Protein AF-0000000087644053 (afdb_homodimer)

Nearest PDB structures (foldseek):
  3w57-assembly2_B  TM=7.753E-01  e=2.932E-03  Scophthalmus maximus
  2ep6-assembly1_A  TM=7.795E-01  e=2.932E-03  Homo sapiens
  3w56-assembly1_A  TM=8.078E-01  e=4.059E-03  Scophthalmus maximus
  7t7c-assembly1_A  TM=7.350E-01  e=8.213E-03  Rattus norvegicus
  8faf-assembly1_A  TM=6.896E-01  e=7.369E-03  Octopus bimaculoides

Solvent-accessible surface area (backbone atoms only — not comparable to full-atom values): 13096 Å² total; per-residue (Å²): 130,72,77,71,70,75,61,65,74,74,72,51,32,25,40,40,39,32,48,35,37,38,33,47,62,76,70,87,32,34,33,32,36,41,34,20,53,72,86,35,84,71,50,64,56,72,74,38,58,39,78,82,46,30,72,67,70,41,72,50,81,44,69,74,38,44,79,73,39,34,39,36,44,34,36,32,36,46,36,55,81,89,40,84,82,48,60,65,40,74,29,31,37,39,37,39,33,49,45,78,45,97,41,99,69,33,57,35,35,36,35,39,37,36,36,39,29,27,73,57,80,122,130,72,76,72,70,74,60,64,75,74,70,52,30,26,39,39,40,32,47,35,37,38,33,46,61,76,69,87,32,34,32,33,35,40,34,21,51,70,87,35,84,70,50,65,55,72,74,39,57,40,79,85,46,30,73,66,70,42,72,47,78,44,69,73,37,45,77,72,39,34,41,34,44,35,37,32,36,47,36,52,80,89,42,85,82,47,61,65,40,74,28,30,36,39,38,38,32,48,46,75,46,98,39,99,69,33,55,35,34,36,35,41,39,37,35,40,29,28,73,52,80,123

pLDDT: mean 85.27, std 16.78, range [29.73, 98.62]

Radius of gyration: 20.26 Å; Cα contacts (8 Å, |Δi|>4): 613; chains: 2; bounding box: 47×64×57 Å

Structure (mmCIF, N/CA/C/O backbone):
data_AF-0000000087644053-model_v1
#
loop_
_entity.id
_entity.type
_entity.pdbx_description
1 polymer 'C2 domain protein'
#
loop_
_atom_site.group_PDB
_atom_site.id
_atom_site.type_symbol
_atom_site.label_atom_id
_atom_site.label_alt_id
_atom_site.label_comp_id
_atom_site.label_asym_id
_atom_site.label_entity_id
_atom_site.label_seq_id
_atom_site.pdbx_PDB_ins_code
_atom_site.Cartn_x
_atom_site.Cartn_y
_atom_site.Cartn_z
_atom_site.occupancy
_atom_site.B_iso_or_equiv
_atom_site.auth_seq_id
_atom_site.auth_comp_id
_atom_site.auth_asym_id
_atom_site.auth_atom_id
_atom_site.pdbx_PDB_model_num
ATOM 1 N N . MET A 1 1 ? 27.594 -32.594 7.449 1 30.03 1 MET A N 1
ATOM 2 C CA . MET A 1 1 ? 26.484 -31.656 7.516 1 30.03 1 MET A CA 1
ATOM 3 C C . MET A 1 1 ? 26.641 -30.562 6.453 1 30.03 1 MET A C 1
ATOM 5 O O . MET A 1 1 ? 27.625 -29.828 6.453 1 30.03 1 MET A O 1
ATOM 9 N N . ASN A 1 2 ? 26.375 -30.828 5.168 1 32.31 2 ASN A N 1
ATOM 10 C CA . ASN A 1 2 ? 26.625 -29.922 4.047 1 32.31 2 ASN A CA 1
ATOM 11 C C . ASN A 1 2 ? 25.938 -28.578 4.238 1 32.31 2 ASN A C 1
ATOM 13 O O . ASN A 1 2 ? 24.703 -28.531 4.355 1 32.31 2 ASN A O 1
ATOM 17 N N . PRO A 1 3 ? 26.562 -27.609 4.855 1 42.75 3 PRO A N 1
ATOM 18 C CA . PRO A 1 3 ? 26 -26.297 5.109 1 42.75 3 PRO A CA 1
ATOM 19 C C . PRO A 1 3 ? 25.188 -25.766 3.93 1 42.75 3 PRO A C 1
ATOM 21 O O . PRO A 1 3 ? 24.609 -24.672 4.016 1 42.75 3 PRO A O 1
ATOM 24 N N . ARG A 1 4 ? 25.5 -26.125 2.799 1 43.81 4 ARG A N 1
ATOM 25 C CA . ARG A 1 4 ? 24.859 -25.625 1.594 1 43.81 4 ARG A CA 1
ATOM 26 C C . ARG A 1 4 ? 23.359 -25.922 1.611 1 43.81 4 ARG A C 1
ATOM 28 O O . ARG A 1 4 ? 22.609 -25.406 0.786 1 43.81 4 ARG A O 1
ATOM 35 N N . ARG A 1 5 ? 22.922 -27.094 2.023 1 41.41 5 ARG A N 1
ATOM 36 C CA . ARG A 1 5 ? 21.562 -27.578 1.838 1 41.41 5 ARG A CA 1
ATOM 37 C C . ARG A 1 5 ? 20.547 -26.562 2.371 1 41.41 5 ARG A C 1
ATOM 39 O O . ARG A 1 5 ? 19.484 -26.375 1.785 1 41.41 5 ARG A O 1
ATOM 46 N N . ASP A 1 6 ? 20.641 -26.25 3.727 1 40.09 6 ASP A N 1
ATOM 47 C CA . ASP A 1 6 ? 19.516 -25.5 4.277 1 40.09 6 ASP A CA 1
ATOM 48 C C . ASP A 1 6 ? 19.5 -24.062 3.77 1 40.09 6 ASP A C 1
ATOM 50 O O . ASP A 1 6 ? 19.094 -23.156 4.48 1 40.09 6 ASP A O 1
ATOM 54 N N . ALA A 1 7 ? 20.406 -23.609 3.002 1 40.97 7 ALA A N 1
ATOM 55 C CA . ALA A 1 7 ? 20.25 -22.266 2.471 1 40.97 7 ALA A CA 1
ATOM 56 C C . ALA A 1 7 ? 18.828 -22.031 1.971 1 40.97 7 ALA A C 1
ATOM 58 O O . ALA A 1 7 ? 18.438 -22.531 0.906 1 40.97 7 ALA A O 1
ATOM 59 N N . GLN A 1 8 ? 17.812 -22.172 2.754 1 46.84 8 GLN A N 1
ATOM 60 C CA . GLN A 1 8 ? 16.438 -21.812 2.402 1 46.84 8 GLN A CA 1
ATOM 61 C C . GLN A 1 8 ? 16.406 -20.578 1.494 1 46.84 8 GLN A C 1
ATOM 63 O O . GLN A 1 8 ? 17.094 -19.594 1.764 1 46.84 8 GLN A O 1
ATOM 68 N N . ARG A 1 9 ? 16.453 -20.75 0.201 1 51.03 9 ARG A N 1
ATOM 69 C CA . ARG A 1 9 ? 16.359 -19.719 -0.833 1 51.03 9 ARG A CA 1
ATOM 70 C C . ARG A 1 9 ? 15.695 -18.453 -0.29 1 51.03 9 ARG A C 1
ATOM 72 O O . ARG A 1 9 ? 14.516 -18.469 0.063 1 51.03 9 ARG A O 1
ATOM 79 N N . ARG A 1 10 ? 16.375 -17.766 0.471 1 54.5 10 ARG A N 1
ATOM 80 C CA . ARG A 1 10 ? 15.906 -16.469 0.935 1 54.5 10 ARG A CA 1
ATOM 81 C C . ARG A 1 10 ? 15.172 -15.734 -0.174 1 54.5 10 ARG A C 1
ATOM 83 O O . ARG A 1 10 ? 15.758 -15.406 -1.207 1 54.5 10 ARG A O 1
ATOM 90 N N . VAL A 1 11 ? 13.969 -16.141 -0.404 1 61.19 11 VAL A N 1
ATOM 91 C CA . VAL A 1 11 ? 13.211 -15.414 -1.412 1 61.19 11 VAL A CA 1
ATOM 92 C C . VAL A 1 11 ? 13.086 -13.953 -1.004 1 61.19 11 VAL A C 1
ATOM 94 O O . VAL A 1 11 ? 12.805 -13.641 0.156 1 61.19 11 VAL A O 1
ATOM 97 N N . GLU A 1 12 ? 13.938 -13.156 -1.65 1 74.12 12 GLU A N 1
ATOM 98 C CA . GLU A 1 12 ? 13.883 -11.711 -1.459 1 74.12 12 GLU A CA 1
ATOM 99 C C . GLU A 1 12 ? 12.734 -11.094 -2.248 1 74.12 12 GLU A C 1
ATOM 101 O O . GLU A 1 12 ? 12.383 -11.578 -3.328 1 74.12 12 GLU A O 1
ATOM 106 N N . ASN A 1 13 ? 12.094 -10.219 -1.458 1 83.31 13 ASN A N 1
ATOM 107 C CA . ASN A 1 13 ? 11.016 -9.461 -2.088 1 83.31 13 ASN A CA 1
ATOM 108 C C . ASN A 1 13 ? 11.453 -8.047 -2.436 1 83.31 13 ASN A C 1
ATOM 110 O O . ASN A 1 13 ? 12.383 -7.512 -1.832 1 83.31 13 ASN A O 1
ATOM 114 N N . ALA A 1 14 ? 10.875 -7.652 -3.525 1 91.69 14 ALA A N 1
ATOM 115 C CA . ALA A 1 14 ? 11.102 -6.262 -3.9 1 91.69 14 ALA A CA 1
ATOM 116 C C . ALA A 1 14 ? 9.797 -5.469 -3.881 1 91.69 14 ALA A C 1
ATOM 118 O O . ALA A 1 14 ? 8.734 -6.004 -4.207 1 91.69 14 ALA A O 1
ATOM 119 N N . LEU A 1 15 ? 9.883 -4.23 -3.498 1 94.44 15 LEU A N 1
ATOM 120 C CA . LEU A 1 15 ? 8.758 -3.307 -3.484 1 94.44 15 LEU A CA 1
ATOM 121 C C . LEU A 1 15 ? 9.117 -1.998 -4.176 1 94.44 15 LEU A C 1
ATOM 123 O O . LEU A 1 15 ? 10.078 -1.331 -3.791 1 94.44 15 LEU A O 1
ATOM 127 N N . GLN A 1 16 ? 8.461 -1.771 -5.223 1 96.81 16 GLN A N 1
ATOM 128 C CA . GLN A 1 16 ? 8.5 -0.443 -5.824 1 96.81 16 GLN A CA 1
ATOM 129 C C . GLN A 1 16 ? 7.379 0.439 -5.289 1 96.81 16 GLN A C 1
ATOM 131 O O . GLN A 1 16 ? 6.199 0.138 -5.488 1 96.81 16 GLN A O 1
ATOM 136 N N . LEU A 1 17 ? 7.711 1.551 -4.68 1 97.81 17 LEU A N 1
ATOM 137 C CA . LEU A 1 17 ? 6.738 2.4 -4.004 1 97.81 17 LEU A CA 1
ATOM 138 C C . LEU A 1 17 ? 6.688 3.783 -4.641 1 97.81 17 LEU A C 1
ATOM 140 O O . LEU A 1 17 ? 7.711 4.461 -4.754 1 97.81 17 LEU A O 1
ATOM 144 N N . TRP A 1 18 ? 5.527 4.16 -5.102 1 98.44 18 TRP A N 1
ATOM 145 C CA . TRP A 1 18 ? 5.293 5.52 -5.582 1 98.44 18 TRP A CA 1
ATOM 146 C C . TRP A 1 18 ? 4.559 6.348 -4.531 1 98.44 18 TRP A C 1
ATOM 148 O O . TRP A 1 18 ? 3.5 5.945 -4.043 1 98.44 18 TRP A O 1
ATOM 158 N N . VAL A 1 19 ? 5.133 7.426 -4.145 1 98.44 19 VAL A N 1
ATOM 159 C CA . VAL A 1 19 ? 4.441 8.445 -3.363 1 98.44 19 VAL A CA 1
ATOM 160 C C . VAL A 1 19 ? 3.918 9.539 -4.289 1 98.44 19 VAL A C 1
ATOM 162 O O . VAL A 1 19 ? 4.695 10.344 -4.816 1 98.44 19 VAL A O 1
ATOM 165 N N . LEU A 1 20 ? 2.641 9.633 -4.445 1 98.06 20 LEU A N 1
ATOM 166 C CA . LEU A 1 20 ? 2.086 10.43 -5.535 1 98.06 20 LEU A CA 1
ATOM 167 C C . LEU A 1 20 ? 1.717 11.828 -5.051 1 98.06 20 LEU A C 1
ATOM 169 O O . LEU A 1 20 ? 2.33 12.812 -5.469 1 98.06 20 LEU A O 1
ATOM 173 N N . GLU A 1 21 ? 0.753 11.797 -4.102 1 96.88 21 GLU A N 1
ATOM 174 C CA . GLU A 1 21 ? 0.247 13.133 -3.801 1 96.88 21 GLU A CA 1
ATOM 175 C C . GLU A 1 21 ? -0.496 13.156 -2.469 1 96.88 21 GLU A C 1
ATOM 177 O O . GLU A 1 21 ? -0.87 12.109 -1.941 1 96.88 21 GLU A O 1
ATOM 182 N N . ALA A 1 22 ? -0.636 14.32 -1.985 1 93.75 22 ALA A N 1
ATOM 183 C CA . ALA A 1 22 ? -1.549 14.625 -0.886 1 93.75 22 ALA A CA 1
ATOM 184 C C . ALA A 1 22 ? -2.5 15.758 -1.263 1 93.75 22 ALA A C 1
ATOM 186 O O . ALA A 1 22 ? -2.096 16.734 -1.91 1 93.75 22 ALA A O 1
ATOM 187 N N . LYS A 1 23 ? -3.738 15.555 -0.894 1 92.5 23 LYS A N 1
ATOM 188 C CA . LYS A 1 23 ? -4.762 16.562 -1.136 1 92.5 23 LYS A CA 1
ATOM 189 C C . LYS A 1 23 ? -5.559 16.859 0.133 1 92.5 23 LYS A C 1
ATOM 191 O O . LYS A 1 23 ? -5.738 15.977 0.976 1 92.5 23 LYS A O 1
ATOM 196 N N . GLY A 1 24 ? -6.137 18.109 0.228 1 88.56 24 GLY A N 1
ATOM 197 C CA . GLY A 1 24 ? -6.988 18.484 1.346 1 88.56 24 GLY A CA 1
ATOM 198 C C . GLY A 1 24 ? -6.223 18.719 2.633 1 88.56 24 GLY A C 1
ATOM 199 O O . GLY A 1 24 ? -6.742 18.469 3.725 1 88.56 24 GLY A O 1
ATOM 200 N N . VAL A 1 25 ? -4.938 18.969 2.545 1 86.06 25 VAL A N 1
ATOM 201 C CA . VAL A 1 25 ? -4.121 19.281 3.713 1 86.06 25 VAL A CA 1
ATOM 202 C C . VAL A 1 25 ? -4.008 20.797 3.885 1 86.06 25 VAL A C 1
ATOM 204 O O . VAL A 1 25 ? -4.266 21.547 2.947 1 86.06 25 VAL A O 1
ATOM 207 N N . PRO A 1 26 ? -3.699 21.188 5.102 1 86.62 26 PRO A N 1
ATOM 208 C CA . PRO A 1 26 ? -3.652 22.625 5.344 1 86.62 26 PRO A CA 1
ATOM 209 C C . PRO A 1 26 ? -2.693 23.344 4.402 1 86.62 26 PRO A C 1
ATOM 211 O O . PRO A 1 26 ? -1.61 22.844 4.102 1 86.62 26 PRO A O 1
ATOM 214 N N . ALA A 1 27 ? -3.047 24.531 4.059 1 85.94 27 ALA A N 1
ATOM 215 C CA . ALA A 1 27 ? -2.268 25.359 3.139 1 85.94 27 ALA A CA 1
ATOM 216 C C . ALA A 1 27 ? -1.134 26.062 3.869 1 85.94 27 ALA A C 1
ATOM 218 O O . ALA A 1 27 ? -1.051 26.016 5.098 1 85.94 27 ALA A O 1
ATOM 219 N N . LYS A 1 28 ? -0.2 26.641 3.053 1 84.38 28 LYS A N 1
ATOM 220 C CA . LYS A 1 28 ? 0.872 27.531 3.514 1 84.38 28 LYS A CA 1
ATOM 221 C C . LYS A 1 28 ? 1.924 26.75 4.297 1 84.38 28 LYS A C 1
ATOM 223 O O . LYS A 1 28 ? 2.604 27.297 5.16 1 84.38 28 LYS A O 1
ATOM 228 N N . ARG A 1 29 ? 1.969 25.547 4.156 1 90.69 29 ARG A N 1
ATOM 229 C CA . ARG A 1 29 ? 2.994 24.703 4.762 1 90.69 29 ARG A CA 1
ATOM 230 C C . ARG A 1 29 ? 3.625 23.781 3.729 1 90.69 29 ARG A C 1
ATOM 232 O O . ARG A 1 29 ? 3.104 23.641 2.623 1 90.69 29 ARG A O 1
ATOM 239 N N . ARG A 1 30 ? 4.758 23.344 4.152 1 95.25 30 ARG A N 1
ATOM 240 C CA . ARG A 1 30 ? 5.434 22.344 3.322 1 95.25 30 ARG A CA 1
ATOM 241 C C . ARG A 1 30 ? 5.242 20.938 3.887 1 95.25 30 ARG A C 1
ATOM 243 O O . ARG A 1 30 ? 5.117 20.766 5.102 1 95.25 30 ARG A O 1
ATOM 250 N N . TYR A 1 31 ? 5.215 20.047 2.951 1 95.38 31 TYR A N 1
ATOM 251 C CA . TYR A 1 31 ? 4.969 18.656 3.328 1 95.38 31 TYR A CA 1
ATOM 252 C C . TYR A 1 31 ? 6.016 17.734 2.725 1 95.38 31 TYR A C 1
ATOM 254 O O . TYR A 1 31 ? 6.535 18 1.638 1 95.38 31 TYR A O 1
ATOM 262 N N . TYR A 1 32 ? 6.328 16.672 3.426 1 97.31 32 TYR A N 1
ATOM 263 C CA . TYR A 1 32 ? 7.223 15.633 2.934 1 97.31 32 TYR A CA 1
ATOM 264 C C . TYR A 1 32 ? 6.918 14.297 3.598 1 97.31 32 TYR A C 1
ATOM 266 O O . TYR A 1 32 ? 6.203 14.242 4.602 1 97.31 32 TYR A O 1
ATOM 274 N N . CYS A 1 33 ? 7.434 13.289 2.99 1 97.75 33 CYS A N 1
ATOM 275 C CA . CYS A 1 33 ? 7.285 11.961 3.586 1 97.75 33 CYS A CA 1
ATOM 276 C C . CYS A 1 33 ? 8.641 11.383 3.969 1 97.75 33 CYS A C 1
ATOM 278 O O . CYS A 1 33 ? 9.633 11.586 3.258 1 97.75 33 CYS A O 1
ATOM 280 N N . GLU A 1 34 ? 8.625 10.664 5.031 1 98.31 34 GLU A N 1
ATOM 281 C CA . GLU A 1 34 ? 9.75 9.797 5.391 1 98.31 34 GLU A CA 1
ATOM 282 C C . GLU A 1 34 ? 9.406 8.328 5.16 1 98.31 34 GLU A C 1
ATOM 284 O O . GLU A 1 34 ? 8.344 7.859 5.582 1 98.31 34 GLU A O 1
ATOM 289 N N . LEU A 1 35 ? 10.336 7.668 4.496 1 98.12 35 LEU A N 1
ATOM 290 C CA . LEU A 1 35 ? 10.211 6.227 4.301 1 98.12 35 LEU A CA 1
ATOM 291 C C . LEU A 1 35 ? 11.141 5.469 5.238 1 98.12 35 LEU A C 1
ATOM 293 O O . LEU A 1 35 ? 12.359 5.656 5.188 1 98.12 35 LEU A O 1
ATOM 297 N N . CYS A 1 36 ? 10.539 4.652 6.078 1 97.62 36 CYS A N 1
ATOM 298 C CA . CYS A 1 36 ? 11.336 3.883 7.023 1 97.62 36 CYS A CA 1
ATOM 299 C C . CYS A 1 36 ? 11.227 2.389 6.746 1 97.62 36 CYS A C 1
ATOM 301 O O . CYS A 1 36 ? 10.148 1.892 6.418 1 97.62 36 CYS A O 1
ATOM 303 N N . LEU A 1 37 ? 12.359 1.731 6.805 1 95.56 37 LEU A N 1
ATOM 304 C CA . LEU A 1 37 ? 12.414 0.274 6.789 1 95.56 37 LEU A CA 1
ATOM 305 C C . LEU A 1 37 ? 12.727 -0.272 8.18 1 95.56 37 LEU A C 1
ATOM 307 O O . LEU A 1 37 ? 13.82 -0.051 8.711 1 95.56 37 LEU A O 1
ATOM 311 N N . ASP A 1 38 ? 11.703 -0.948 8.703 1 94.06 38 ASP A N 1
ATOM 312 C CA . ASP A 1 38 ? 11.805 -1.467 10.062 1 94.06 38 ASP A CA 1
ATOM 313 C C . ASP A 1 38 ? 12.258 -0.38 11.031 1 94.06 38 ASP A C 1
ATOM 315 O O . ASP A 1 38 ? 13.234 -0.562 11.766 1 94.06 38 ASP A O 1
ATOM 319 N N . LYS A 1 39 ? 11.641 0.749 10.961 1 93.44 39 LYS A N 1
ATOM 320 C CA . LYS A 1 39 ? 11.758 1.877 11.875 1 93.44 39 LYS A CA 1
ATOM 321 C C . LYS A 1 39 ? 13.062 2.643 11.648 1 93.44 39 LYS A C 1
ATOM 323 O O . LYS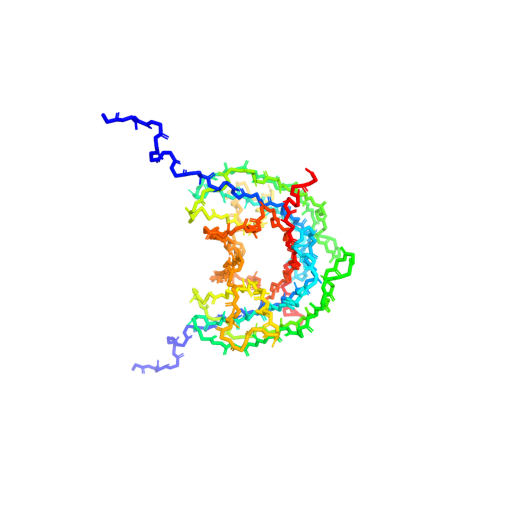 A 1 39 ? 13.359 3.602 12.359 1 93.44 39 LYS A O 1
ATOM 328 N N . THR A 1 40 ? 13.789 2.197 10.633 1 96 40 THR A N 1
ATOM 329 C CA . THR A 1 40 ? 14.992 2.939 10.273 1 96 40 THR A CA 1
ATOM 330 C C . THR A 1 40 ? 14.75 3.789 9.023 1 96 40 THR A C 1
ATOM 332 O O . THR A 1 40 ? 14.242 3.291 8.016 1 96 40 THR A O 1
ATOM 335 N N . LEU A 1 41 ? 15.188 5.043 9.117 1 97.38 41 LEU A N 1
ATOM 336 C CA . LEU A 1 41 ? 14.977 5.953 7.992 1 97.38 41 LEU A CA 1
ATOM 337 C C . LEU A 1 41 ? 15.719 5.469 6.754 1 97.38 41 LEU A C 1
ATOM 339 O O . LEU A 1 41 ? 16.922 5.227 6.801 1 97.38 41 LEU A O 1
ATOM 343 N N . TYR A 1 42 ? 15.008 5.328 5.773 1 96.81 42 TYR A N 1
ATOM 344 C CA . TYR A 1 42 ? 15.562 4.859 4.508 1 96.81 42 TYR A CA 1
ATOM 345 C C . TYR A 1 42 ? 15.672 6.004 3.506 1 96.81 42 TYR A C 1
ATOM 347 O O . TYR A 1 42 ? 16.688 6.148 2.828 1 96.81 42 TYR A O 1
ATOM 355 N N . ALA A 1 43 ? 14.578 6.836 3.348 1 97.62 43 ALA A N 1
ATOM 356 C CA . ALA A 1 43 ? 14.547 7.926 2.375 1 97.62 43 ALA A CA 1
ATOM 357 C C . ALA A 1 43 ? 13.492 8.961 2.752 1 97.62 43 ALA A C 1
ATOM 359 O O . ALA A 1 43 ? 12.703 8.75 3.672 1 97.62 43 ALA A O 1
ATOM 360 N N . ARG A 1 44 ? 13.57 10.133 2.062 1 98 44 ARG A N 1
ATOM 361 C CA . ARG A 1 44 ? 12.57 11.188 2.168 1 98 44 ARG A CA 1
ATOM 362 C C . ARG A 1 44 ? 12.156 11.688 0.79 1 98 44 ARG A C 1
ATOM 364 O O . ARG A 1 44 ? 12.961 11.688 -0.145 1 98 44 ARG A O 1
ATOM 371 N N . THR A 1 45 ? 10.914 12.055 0.677 1 98.06 45 THR A N 1
ATOM 372 C CA . THR A 1 45 ? 10.523 12.82 -0.5 1 98.06 45 THR A CA 1
ATOM 373 C C . THR A 1 45 ? 11.031 14.258 -0.396 1 98.06 45 THR A C 1
ATOM 375 O O . THR A 1 45 ? 11.492 14.688 0.665 1 98.06 45 THR A O 1
ATOM 378 N N . SER A 1 46 ? 10.938 14.945 -1.498 1 97.38 46 SER A N 1
ATOM 379 C CA . SER A 1 46 ? 11.148 16.391 -1.428 1 97.38 46 SER A CA 1
ATOM 380 C C . SER A 1 46 ? 10.102 17.062 -0.553 1 97.38 46 SER A C 1
ATOM 382 O O . SER A 1 46 ? 8.992 16.547 -0.391 1 97.38 46 SER A O 1
ATOM 384 N N . SER A 1 47 ? 10.531 18.109 0.058 1 96.56 47 SER A N 1
ATOM 385 C CA . SER A 1 47 ? 9.594 18.969 0.772 1 96.56 47 SER A CA 1
ATOM 386 C C . SER A 1 47 ? 8.906 19.953 -0.174 1 96.56 47 SER A C 1
ATOM 388 O O . SER A 1 47 ? 9.5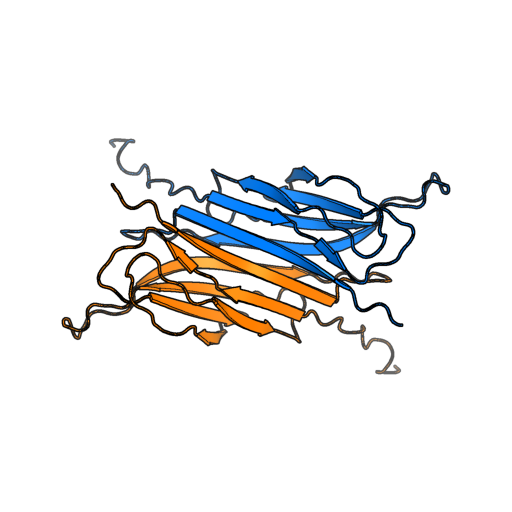7 20.719 -0.864 1 96.56 47 SER A O 1
ATOM 390 N N . LYS A 1 48 ? 7.566 19.875 -0.238 1 95.62 48 LYS A N 1
ATOM 391 C CA . LYS A 1 48 ? 6.844 20.688 -1.212 1 95.62 48 LYS A CA 1
ATOM 392 C C . LYS A 1 48 ? 5.715 21.469 -0.545 1 95.62 48 LYS A C 1
ATOM 394 O O . LYS A 1 48 ? 5.059 20.969 0.369 1 95.62 48 LYS A O 1
ATOM 399 N N . PRO A 1 49 ? 5.539 22.703 -1.048 1 92.31 49 PRO A N 1
ATOM 400 C CA . PRO A 1 49 ? 4.418 23.469 -0.517 1 92.31 49 PRO A CA 1
ATOM 401 C C . PRO A 1 49 ? 3.068 23 -1.054 1 92.31 49 PRO A C 1
ATOM 403 O O . PRO A 1 49 ? 3 22.438 -2.143 1 92.31 49 PRO A O 1
ATOM 406 N N . LEU A 1 50 ? 2.059 23.344 -0.193 1 85.81 50 LEU A N 1
ATOM 407 C CA . LEU A 1 50 ? 0.712 23.109 -0.702 1 85.81 50 LEU A CA 1
ATOM 408 C C . LEU A 1 50 ? 0.248 24.266 -1.57 1 85.81 50 LEU A C 1
ATOM 410 O O . LEU A 1 50 ? 0.105 25.391 -1.083 1 85.81 50 LEU A O 1
ATOM 414 N N . VAL A 1 51 ? -0.07 24.047 -2.758 1 83.75 51 VAL A N 1
ATOM 415 C CA . VAL A 1 51 ? -0.755 25.016 -3.602 1 83.75 51 VAL A CA 1
ATOM 416 C C . VAL A 1 51 ? -2.174 24.531 -3.898 1 83.75 51 VAL A C 1
ATOM 418 O O . VAL A 1 51 ? -3.127 24.938 -3.229 1 83.75 51 VAL A O 1
ATOM 421 N N . ASP A 1 52 ? -2.457 23.609 -4.781 1 79.69 52 ASP A N 1
ATOM 422 C CA . ASP A 1 52 ? -3.703 22.891 -4.988 1 79.69 52 ASP A CA 1
ATOM 423 C C . ASP A 1 52 ? -3.617 21.484 -4.402 1 79.69 52 ASP A C 1
ATOM 425 O O . ASP A 1 52 ? -4.5 21.062 -3.648 1 79.69 52 ASP A O 1
ATOM 429 N N . ASN A 1 53 ? -2.654 20.953 -4.68 1 89.31 53 ASN A N 1
ATOM 430 C CA . ASN A 1 53 ? -2.256 19.672 -4.105 1 89.31 53 ASN A CA 1
ATOM 431 C C . ASN A 1 53 ? -0.739 19.562 -3.975 1 89.31 53 ASN A C 1
ATOM 433 O O . ASN A 1 53 ? -0.003 20.375 -4.539 1 89.31 53 ASN A O 1
ATOM 437 N N . VAL A 1 54 ? -0.354 18.844 -3.002 1 93.31 54 VAL A N 1
ATOM 438 C CA . VAL A 1 54 ? 1.063 18.516 -2.92 1 93.31 54 VAL A CA 1
ATOM 439 C C . VAL A 1 54 ? 1.359 17.312 -3.807 1 93.31 54 VAL A C 1
ATOM 441 O O . VAL A 1 54 ? 0.941 16.188 -3.504 1 93.31 54 VAL A O 1
ATOM 444 N N . PHE A 1 55 ? 1.993 17.453 -4.926 1 96.12 55 PHE A N 1
ATOM 445 C CA . PHE A 1 55 ? 2.324 16.359 -5.824 1 96.12 55 PHE A CA 1
ATOM 446 C C . PHE A 1 55 ? 3.811 16.031 -5.758 1 96.12 55 PHE A C 1
ATOM 448 O O . PHE A 1 55 ? 4.652 16.859 -6.129 1 96.12 55 PHE A O 1
ATOM 455 N N . TRP A 1 56 ? 4.227 14.867 -5.305 1 97.62 56 TRP A N 1
ATOM 456 C CA . TRP A 1 56 ? 5.621 14.438 -5.32 1 97.62 56 TRP A CA 1
ATOM 457 C C . TRP A 1 56 ? 5.922 13.602 -6.562 1 97.62 56 TRP A C 1
ATOM 459 O O . TRP A 1 56 ? 6.879 13.883 -7.285 1 97.62 56 TRP A O 1
ATOM 469 N N . GLY A 1 57 ? 5.082 12.609 -6.848 1 97.44 57 GLY A N 1
ATOM 470 C CA . GLY A 1 57 ? 5.32 11.703 -7.961 1 97.44 57 GLY A CA 1
ATOM 471 C C . GLY A 1 57 ? 6.668 11.016 -7.895 1 97.44 57 GLY A C 1
ATOM 472 O O . GLY A 1 57 ? 7.336 10.844 -8.914 1 97.44 57 GLY A O 1
ATOM 473 N N . GLU A 1 58 ? 7.16 10.742 -6.773 1 98 58 GLU A N 1
ATOM 474 C CA . GLU A 1 58 ? 8.469 10.133 -6.555 1 98 58 GLU A CA 1
ATOM 475 C C . GLU A 1 58 ? 8.352 8.641 -6.273 1 98 58 GLU A C 1
ATOM 477 O O . GLU A 1 58 ? 7.352 8.188 -5.707 1 98 58 GLU A O 1
ATOM 482 N N . HIS A 1 59 ? 9.367 7.891 -6.691 1 97.25 59 HIS A N 1
ATOM 483 C CA . HIS A 1 59 ? 9.32 6.461 -6.41 1 97.25 59 HIS A CA 1
ATOM 484 C C . HIS A 1 59 ? 10.586 6 -5.691 1 97.25 59 HIS A C 1
ATOM 486 O O . HIS A 1 59 ? 11.625 6.656 -5.781 1 97.25 59 HIS A O 1
ATOM 492 N N . PHE A 1 60 ? 10.523 4.988 -4.984 1 97.56 60 PHE A N 1
ATOM 493 C CA . PHE A 1 60 ? 11.555 4.359 -4.164 1 97.56 60 PHE A CA 1
ATOM 494 C C . PHE A 1 60 ? 11.523 2.846 -4.316 1 97.56 60 PHE A C 1
ATOM 496 O O . PHE A 1 60 ? 10.453 2.244 -4.375 1 97.56 60 PHE A O 1
ATOM 503 N N . ASP A 1 61 ? 12.742 2.277 -4.371 1 95.44 61 ASP A N 1
ATOM 504 C CA . ASP A 1 61 ? 12.836 0.836 -4.582 1 95.44 61 ASP A CA 1
ATOM 505 C C . ASP A 1 61 ? 13.422 0.14 -3.355 1 95.44 61 ASP A C 1
ATOM 507 O O . ASP A 1 61 ? 14.523 0.474 -2.912 1 95.44 61 ASP A O 1
ATOM 511 N N . PHE A 1 62 ? 12.703 -0.79 -2.92 1 93.94 62 PHE A N 1
ATOM 512 C CA . PHE A 1 62 ? 13.188 -1.69 -1.881 1 93.94 62 PHE A CA 1
ATOM 513 C C . PHE A 1 62 ? 13.461 -3.078 -2.449 1 93.94 62 PHE A C 1
ATOM 515 O O . PHE A 1 62 ? 12.531 -3.773 -2.869 1 93.94 62 PHE A O 1
ATOM 522 N N . THR A 1 63 ? 14.602 -3.695 -2.615 1 88.12 63 THR A N 1
ATOM 523 C CA . THR A 1 63 ? 14.922 -4.914 -3.355 1 88.12 63 THR A CA 1
ATOM 524 C C . THR A 1 63 ? 15.281 -6.047 -2.402 1 88.12 63 THR A C 1
ATOM 526 O O . THR A 1 63 ? 15.273 -7.219 -2.791 1 88.12 63 THR A O 1
ATOM 529 N N . MET A 1 64 ? 15.453 -5.969 -1.166 1 83.69 64 MET A N 1
ATOM 530 C CA . MET A 1 64 ? 15.914 -7.023 -0.266 1 83.69 64 MET A CA 1
ATOM 531 C C . MET A 1 64 ? 15.039 -7.094 0.979 1 83.69 64 MET A C 1
ATOM 533 O O . MET A 1 64 ? 15.547 -7.184 2.098 1 83.69 64 MET A O 1
ATOM 537 N N . LEU A 1 65 ? 13.781 -7.02 0.554 1 86.06 65 LEU A N 1
ATOM 538 C CA . LEU A 1 65 ? 12.898 -7.117 1.709 1 86.06 65 LEU A CA 1
ATOM 539 C C . LEU A 1 65 ? 12.789 -8.555 2.191 1 86.06 65 LEU A C 1
ATOM 541 O O . LEU A 1 65 ? 12.672 -9.484 1.383 1 86.06 65 LEU A O 1
ATOM 545 N N . GLN A 1 66 ? 13.07 -8.625 3.467 1 82.69 66 GLN A N 1
ATOM 546 C CA . GLN A 1 66 ? 12.914 -9.93 4.098 1 82.69 66 GLN A CA 1
ATOM 547 C C . GLN A 1 66 ? 11.5 -10.102 4.652 1 82.69 66 GLN A C 1
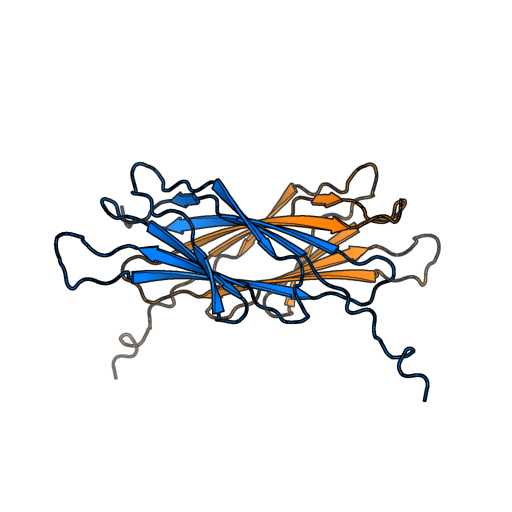ATOM 549 O O . GLN A 1 66 ? 10.727 -9.148 4.703 1 82.69 66 GLN A O 1
ATOM 554 N N . LYS A 1 67 ? 11.281 -11.352 5.031 1 75.06 67 LYS A N 1
ATOM 555 C CA . LYS A 1 67 ? 9.992 -11.641 5.648 1 75.06 67 LYS A CA 1
ATOM 556 C C . LYS A 1 67 ? 9.727 -10.719 6.836 1 75.06 67 LYS A C 1
ATOM 558 O O . LYS A 1 67 ? 10.617 -10.484 7.656 1 75.06 67 LYS A O 1
ATOM 563 N N . MET A 1 68 ? 8.656 -10.094 6.801 1 73.56 68 MET A N 1
ATOM 564 C CA . MET A 1 68 ? 8.141 -9.289 7.906 1 73.56 68 MET A CA 1
ATOM 565 C C . MET A 1 68 ? 8.75 -7.891 7.898 1 73.56 68 MET A C 1
ATOM 567 O O . MET A 1 68 ? 8.523 -7.109 8.82 1 73.56 68 MET A O 1
ATOM 571 N N . ASP A 1 69 ? 9.664 -7.727 6.891 1 89.12 69 ASP A N 1
ATOM 572 C CA . ASP A 1 69 ? 10.062 -6.324 6.777 1 89.12 69 ASP A CA 1
ATOM 573 C C . ASP A 1 69 ? 8.836 -5.418 6.652 1 89.12 69 ASP A C 1
ATOM 575 O O . ASP A 1 69 ? 7.867 -5.766 5.977 1 89.12 69 ASP A O 1
ATOM 579 N N . GLU A 1 70 ? 8.961 -4.328 7.32 1 93.75 70 GLU A N 1
ATOM 580 C CA . GLU A 1 70 ? 7.871 -3.357 7.297 1 93.75 70 GLU A CA 1
ATOM 581 C C . GLU A 1 70 ? 8.344 -2.008 6.766 1 93.75 70 GLU A C 1
ATOM 583 O O . GLU A 1 70 ? 9.328 -1.451 7.254 1 93.75 70 GLU A O 1
ATOM 588 N N . VAL A 1 71 ? 7.68 -1.627 5.734 1 96.44 71 VAL A N 1
ATOM 589 C CA . VAL A 1 71 ? 7.934 -0.292 5.203 1 96.44 71 VAL A CA 1
ATOM 590 C C . VAL A 1 71 ? 6.887 0.684 5.734 1 96.44 71 VAL A C 1
ATOM 592 O O . VAL A 1 71 ? 5.684 0.447 5.602 1 96.44 71 VAL A O 1
ATOM 595 N N . CYS A 1 72 ? 7.324 1.767 6.32 1 97.06 72 CYS A N 1
ATOM 596 C CA . CYS A 1 72 ? 6.441 2.785 6.879 1 97.06 72 CYS A CA 1
ATOM 597 C C . CYS A 1 72 ? 6.59 4.105 6.129 1 97.06 72 CYS A C 1
ATOM 599 O O . CYS A 1 72 ? 7.707 4.598 5.949 1 97.06 72 CYS A O 1
ATOM 601 N N . ILE A 1 73 ? 5.508 4.664 5.645 1 97.19 73 ILE A N 1
ATOM 602 C CA . ILE A 1 73 ? 5.5 5.969 4.996 1 97.19 73 ILE A CA 1
ATOM 603 C C . ILE A 1 73 ? 4.832 6.996 5.906 1 97.19 73 ILE A C 1
ATOM 605 O O . ILE A 1 73 ? 3.635 6.902 6.184 1 97.19 73 ILE A O 1
ATOM 609 N N . ASN A 1 74 ? 5.625 7.914 6.359 1 96.12 74 ASN A N 1
ATOM 610 C CA . ASN A 1 74 ? 5.184 8.953 7.285 1 96.12 74 ASN A CA 1
ATOM 611 C C . ASN A 1 74 ? 4.984 10.289 6.578 1 96.12 74 ASN A C 1
ATOM 613 O O . ASN A 1 74 ? 5.926 10.828 5.992 1 96.12 74 ASN A O 1
ATOM 617 N N . LEU A 1 75 ? 3.844 10.828 6.656 1 95.25 75 LEU A N 1
ATOM 618 C CA . LEU A 1 75 ? 3.566 12.156 6.113 1 95.25 75 LEU A CA 1
ATOM 619 C C . LEU A 1 75 ? 3.746 13.227 7.184 1 95.25 75 LEU A C 1
ATOM 621 O O . LEU A 1 75 ? 3.102 13.18 8.234 1 95.25 75 LEU A O 1
ATOM 625 N N . TYR A 1 76 ? 4.617 14.164 6.809 1 95 76 TYR A N 1
ATOM 626 C CA . TYR A 1 76 ? 4.91 15.25 7.742 1 95 76 TYR A CA 1
ATOM 627 C C . TYR A 1 76 ? 4.473 16.594 7.168 1 95 76 TYR A C 1
ATOM 629 O O . TYR A 1 76 ? 4.574 16.828 5.961 1 95 76 TYR A O 1
ATOM 637 N N . ARG A 1 77 ? 4.066 17.406 8.078 1 93.62 77 ARG A N 1
ATOM 638 C CA . ARG A 1 77 ? 3.916 18.828 7.824 1 93.62 77 ARG A CA 1
ATOM 639 C C . ARG A 1 77 ? 5.047 19.625 8.477 1 93.62 77 ARG A C 1
ATOM 641 O O . ARG A 1 77 ? 5.266 19.516 9.68 1 93.62 77 ARG A O 1
ATOM 648 N N . GLU A 1 78 ? 5.684 20.391 7.645 1 94 78 GLU A N 1
ATOM 649 C CA . GLU A 1 78 ? 6.773 21.188 8.188 1 94 78 GLU A CA 1
ATOM 650 C C . GLU A 1 78 ? 6.242 22.297 9.102 1 94 78 GLU A C 1
ATOM 652 O O . GLU A 1 78 ? 5.152 22.828 8.867 1 94 78 GLU A O 1
ATOM 657 N N . GLY A 1 79 ? 7.066 22.547 10.062 1 90.5 79 GLY A N 1
ATOM 658 C CA . GLY A 1 79 ? 6.734 23.656 10.938 1 90.5 79 GLY A CA 1
ATOM 659 C C . GLY A 1 79 ? 6.852 25.016 10.25 1 90.5 79 GLY A C 1
ATOM 660 O O . GLY A 1 79 ? 7.41 25.109 9.156 1 90.5 79 GLY A O 1
ATOM 661 N N . ASP A 1 80 ? 6.297 25.984 10.852 1 86.94 80 ASP A N 1
ATOM 662 C CA . ASP A 1 80 ? 6.406 27.359 10.367 1 86.94 80 ASP A CA 1
ATOM 663 C C . ASP A 1 80 ? 7.848 27.859 10.43 1 86.94 80 ASP A C 1
ATOM 665 O O . ASP A 1 80 ? 8.461 27.875 11.5 1 86.94 80 ASP A O 1
ATOM 669 N N . PRO A 1 81 ? 8.367 28.219 9.305 1 82.31 81 PRO A N 1
ATOM 670 C CA . PRO A 1 81 ? 9.75 28.688 9.281 1 82.31 81 PRO A CA 1
ATOM 671 C C . PRO A 1 81 ? 9.961 29.922 10.172 1 82.31 81 PRO A C 1
ATOM 673 O O . PRO A 1 81 ? 11.078 30.156 10.641 1 82.31 81 PRO A O 1
ATOM 676 N N . LYS A 1 82 ? 8.93 30.688 10.273 1 85.69 82 LYS A N 1
ATOM 677 C CA . LYS A 1 82 ? 9.016 31.906 11.086 1 85.69 82 LYS A CA 1
ATOM 678 C C . LYS A 1 82 ? 9.102 31.578 12.57 1 85.69 82 LYS A C 1
ATOM 680 O O . LYS A 1 82 ? 9.516 32.406 13.375 1 85.69 82 LYS A O 1
ATOM 685 N N . LYS A 1 83 ? 8.648 30.453 12.875 1 84.25 83 LYS A N 1
ATOM 686 C CA . LYS A 1 83 ? 8.688 30 14.266 1 84.25 83 LYS A CA 1
ATOM 687 C C . LYS A 1 83 ? 9.805 28.984 14.477 1 84.25 83 LYS A C 1
ATOM 689 O O . LYS A 1 83 ? 9.625 27.781 14.234 1 84.25 83 LYS A O 1
ATOM 694 N N . LYS A 1 84 ? 11.062 29.422 14.898 1 77.06 84 LYS A N 1
ATOM 695 C CA . LYS A 1 84 ? 12.289 28.641 14.984 1 77.06 84 LYS A CA 1
ATOM 696 C C . LYS A 1 84 ? 12.062 27.359 15.773 1 77.06 84 LYS A C 1
ATOM 698 O O . LYS A 1 84 ? 12.711 26.344 15.508 1 77.06 84 LYS A O 1
ATOM 703 N N . LYS A 1 85 ? 11.109 27.391 16.656 1 85 85 LYS A N 1
ATOM 704 C CA . LYS A 1 85 ? 10.992 26.266 17.562 1 85 85 LYS A CA 1
ATOM 705 C C . LYS A 1 85 ? 9.984 25.234 17.047 1 85 85 LYS A C 1
ATOM 707 O O . LYS A 1 85 ? 9.883 24.141 17.594 1 85 85 LYS A O 1
ATOM 712 N N . GLU A 1 86 ? 9.352 25.594 16 1 86.81 86 GLU A N 1
ATOM 713 C CA . GLU A 1 86 ? 8.305 24.656 15.57 1 86.81 86 GLU A CA 1
ATOM 714 C C . GLU A 1 86 ? 8.891 23.516 14.75 1 86.81 86 GLU A C 1
ATOM 716 O O . GLU A 1 86 ? 9.57 23.734 13.75 1 86.81 86 GLU A O 1
ATOM 721 N N . ARG A 1 87 ? 8.633 22.312 15.211 1 91.44 87 ARG A N 1
ATOM 722 C CA . ARG A 1 87 ? 9.117 21.109 14.547 1 91.44 87 ARG A CA 1
ATOM 723 C C . ARG A 1 87 ? 8.062 20.562 13.594 1 91.44 87 ARG A C 1
ATOM 725 O O . ARG A 1 87 ? 6.895 20.938 13.664 1 91.44 87 ARG A O 1
ATOM 732 N N . SER A 1 88 ? 8.5 19.719 12.695 1 93.62 88 SER A N 1
ATOM 733 C CA . SER A 1 88 ? 7.57 19.031 11.797 1 93.62 88 SER A CA 1
ATOM 734 C C . SER A 1 88 ? 6.582 18.172 12.586 1 93.62 88 SER A C 1
ATOM 736 O O . SER A 1 88 ? 6.922 17.609 13.625 1 93.62 88 SER A O 1
ATOM 738 N N . THR A 1 89 ? 5.434 18.172 12.047 1 92.38 89 THR A N 1
ATOM 739 C CA . THR A 1 89 ? 4.375 17.406 12.688 1 92.38 89 THR A CA 1
ATOM 740 C C . THR A 1 89 ? 3.98 16.203 11.82 1 92.38 89 THR A C 1
ATOM 742 O O . THR A 1 89 ? 3.781 16.344 10.609 1 92.38 89 THR A O 1
ATOM 745 N N . LEU A 1 90 ? 3.904 15.031 12.5 1 92.88 90 LEU A N 1
ATOM 746 C CA . LEU A 1 90 ? 3.406 13.844 11.812 1 92.88 90 LEU A CA 1
ATOM 747 C C . LEU A 1 90 ? 1.896 13.914 11.625 1 92.88 90 LEU A C 1
ATOM 749 O O . LEU A 1 90 ? 1.153 14.086 12.594 1 92.88 90 LEU A O 1
ATOM 753 N N . ILE A 1 91 ? 1.496 13.773 10.391 1 88.81 91 ILE A N 1
ATOM 754 C CA . ILE A 1 91 ? 0.081 13.891 10.055 1 88.81 91 ILE A CA 1
ATOM 755 C C . ILE A 1 91 ? -0.55 12.5 10.008 1 88.81 91 ILE A C 1
ATOM 757 O O . ILE A 1 91 ? -1.701 12.32 10.414 1 88.81 91 ILE A O 1
ATOM 761 N N . GLY A 1 92 ? 0.139 11.555 9.547 1 89.94 92 GLY A N 1
ATOM 762 C CA . GLY A 1 92 ? -0.296 10.172 9.406 1 89.94 92 GLY A CA 1
ATOM 763 C C . GLY A 1 92 ? 0.747 9.281 8.758 1 89.94 92 GLY A C 1
ATOM 764 O O . GLY A 1 92 ? 1.749 9.766 8.234 1 89.94 92 GLY A O 1
ATOM 765 N N . TYR A 1 93 ? 0.435 8.031 8.938 1 93.19 93 TYR A N 1
ATOM 766 C CA . TYR A 1 93 ? 1.368 7.125 8.273 1 93.19 93 TYR A CA 1
ATOM 767 C C . TYR A 1 93 ? 0.676 5.828 7.871 1 93.19 93 TYR A C 1
ATOM 769 O O . TYR A 1 93 ? -0.409 5.516 8.367 1 93.19 93 TYR A O 1
ATOM 777 N N . ILE A 1 94 ? 1.235 5.137 6.988 1 93.94 94 ILE A N 1
ATOM 778 C CA . ILE A 1 94 ? 0.767 3.857 6.465 1 93.94 94 ILE A CA 1
ATOM 779 C C . ILE A 1 94 ? 1.901 2.836 6.508 1 93.94 94 ILE A C 1
ATOM 781 O O . ILE A 1 94 ? 3.055 3.168 6.23 1 93.94 94 ILE A O 1
ATOM 785 N N . LEU A 1 95 ? 1.535 1.609 6.906 1 95.81 95 LEU A N 1
ATOM 786 C CA . LEU A 1 95 ? 2.477 0.497 6.98 1 95.81 95 LEU A CA 1
ATOM 787 C C . LEU A 1 95 ? 2.209 -0.515 5.871 1 95.81 95 LEU A C 1
ATOM 789 O O . LEU A 1 95 ? 1.058 -0.868 5.613 1 95.81 95 LEU A O 1
ATOM 793 N N . ILE A 1 96 ? 3.287 -0.938 5.297 1 96.25 96 ILE A N 1
ATOM 794 C CA . ILE A 1 96 ? 3.203 -1.953 4.25 1 96.25 96 ILE A CA 1
ATOM 795 C C . ILE A 1 96 ? 4.168 -3.094 4.562 1 96.25 96 ILE A C 1
ATOM 797 O O . ILE A 1 96 ? 5.352 -2.861 4.82 1 96.25 96 ILE A O 1
ATOM 801 N N . ALA A 1 97 ? 3.666 -4.227 4.516 1 93.81 97 ALA A N 1
ATOM 802 C CA . ALA A 1 97 ? 4.492 -5.418 4.668 1 93.81 97 ALA A CA 1
ATOM 803 C C . ALA A 1 97 ? 4.172 -6.453 3.592 1 93.81 97 ALA A C 1
ATOM 805 O O . ALA A 1 97 ? 3.012 -6.617 3.209 1 93.81 97 ALA A O 1
ATOM 806 N N . ILE A 1 98 ? 5.219 -7.008 3.148 1 89.75 98 ILE A N 1
ATOM 807 C CA . ILE A 1 98 ? 5.059 -8.016 2.107 1 89.75 98 ILE A CA 1
ATOM 808 C C . ILE A 1 98 ? 5.512 -9.375 2.629 1 89.75 98 ILE A C 1
ATOM 810 O O . ILE A 1 98 ? 6.523 -9.477 3.326 1 89.75 98 ILE A O 1
ATOM 814 N N . GLU A 1 99 ? 4.707 -10.336 2.379 1 80.69 99 GLU A N 1
ATOM 815 C CA . GLU A 1 99 ? 5.102 -11.688 2.75 1 80.69 99 GLU A CA 1
ATOM 816 C C . GLU A 1 99 ? 5.258 -12.578 1.518 1 80.69 99 GLU A C 1
ATOM 818 O O . GLU A 1 99 ? 4.371 -12.625 0.663 1 80.69 99 GLU A O 1
ATOM 823 N N . GLN A 1 100 ? 6.477 -13.094 1.55 1 68.12 100 GLN A N 1
ATOM 824 C CA . GLN A 1 100 ? 6.727 -14.031 0.46 1 68.12 100 GLN A CA 1
ATOM 825 C C . GLN A 1 100 ? 6.414 -15.461 0.884 1 68.12 100 GLN A C 1
ATOM 827 O O . GLN A 1 100 ? 6.68 -15.852 2.023 1 68.12 100 GLN A O 1
ATOM 832 N N . LEU A 1 101 ? 5.809 -16.016 -0.086 1 73.81 101 LEU A N 1
ATOM 833 C CA . LEU A 1 101 ? 5.512 -17.422 0.161 1 73.81 101 LEU A CA 1
ATOM 834 C C . LEU A 1 101 ? 6.457 -18.328 -0.625 1 73.81 101 LEU A C 1
ATOM 836 O O . LEU A 1 101 ? 7.031 -17.906 -1.631 1 73.81 101 LEU A O 1
ATOM 840 N N . SER A 1 102 ? 6.691 -19.438 0.033 1 71.75 102 SER A N 1
ATOM 841 C CA . SER A 1 102 ? 7.434 -20.469 -0.677 1 71.75 102 SER A CA 1
ATOM 842 C C . SER A 1 102 ? 6.578 -21.125 -1.752 1 71.75 102 SER A C 1
ATOM 844 O O . SER A 1 102 ? 5.75 -21.984 -1.452 1 71.75 102 SER A O 1
ATOM 846 N N . SER A 1 103 ? 6.406 -20.469 -2.777 1 74.69 103 SER A N 1
ATOM 847 C CA . SER A 1 103 ? 5.625 -21.031 -3.873 1 74.69 103 SER A CA 1
ATOM 848 C C . SER A 1 103 ? 6.5 -21.312 -5.09 1 74.69 103 SER A C 1
ATOM 850 O O . SER A 1 103 ? 7.633 -20.844 -5.168 1 74.69 103 SER A O 1
ATOM 852 N N . ARG A 1 104 ? 6.039 -22.219 -5.914 1 78 104 ARG A N 1
ATOM 853 C CA . ARG A 1 104 ? 6.754 -22.547 -7.145 1 78 104 ARG A CA 1
ATOM 854 C C . ARG A 1 104 ? 6.965 -21.297 -7.996 1 78 104 ARG A C 1
ATOM 856 O O . ARG A 1 104 ? 8.008 -21.156 -8.641 1 78 104 ARG A O 1
ATOM 863 N N . HIS A 1 105 ? 6.023 -20.375 -7.969 1 81.31 105 HIS A N 1
ATOM 864 C CA . HIS A 1 105 ? 6.082 -19.125 -8.719 1 81.31 105 HIS A CA 1
ATOM 865 C C . HIS A 1 105 ? 5.711 -17.938 -7.84 1 81.31 105 HIS A C 1
ATOM 867 O O . HIS A 1 105 ? 4.613 -17.391 -7.965 1 81.31 105 HIS A O 1
ATOM 873 N N . PRO A 1 106 ? 6.578 -17.469 -7.105 1 81.94 106 PRO A N 1
ATOM 874 C CA . PRO A 1 106 ? 6.266 -16.406 -6.152 1 81.94 106 PRO A CA 1
ATOM 875 C C . PRO A 1 106 ? 6.219 -15.023 -6.805 1 81.94 106 PRO A C 1
ATOM 877 O O . PRO A 1 106 ? 6.844 -14.812 -7.852 1 81.94 106 PRO A O 1
ATOM 880 N N . VAL A 1 107 ? 5.438 -14.172 -6.191 1 86.44 107 VAL A N 1
ATOM 881 C CA . VAL A 1 107 ? 5.547 -12.758 -6.531 1 86.44 107 VAL A CA 1
ATOM 882 C C . VAL A 1 107 ? 6.918 -12.227 -6.109 1 86.44 107 VAL A C 1
ATOM 884 O O . VAL A 1 107 ? 7.312 -12.367 -4.949 1 86.44 107 VAL A O 1
ATOM 887 N N . GLU A 1 108 ? 7.613 -11.664 -7.043 1 86.5 108 GLU A N 1
ATOM 888 C CA . GLU A 1 108 ? 8.969 -11.203 -6.738 1 86.5 108 GLU A CA 1
ATOM 889 C C . GLU A 1 108 ? 8.992 -9.695 -6.508 1 86.5 108 GLU A C 1
ATOM 891 O O . GLU A 1 108 ? 9.852 -9.188 -5.781 1 86.5 108 GLU A O 1
ATOM 896 N N . ARG A 1 109 ? 8.133 -9.047 -7.23 1 91.62 109 ARG A N 1
ATOM 897 C CA . ARG A 1 109 ? 8.125 -7.586 -7.129 1 91.62 109 ARG A CA 1
ATOM 898 C C . ARG A 1 109 ? 6.703 -7.066 -6.949 1 91.62 109 ARG A C 1
ATOM 900 O O . ARG A 1 109 ? 5.789 -7.457 -7.68 1 91.62 109 ARG A O 1
ATOM 907 N N . TRP A 1 110 ? 6.535 -6.246 -5.973 1 94.31 110 TRP A N 1
ATOM 908 C CA . TRP A 1 110 ? 5.273 -5.559 -5.711 1 94.31 110 TRP A CA 1
ATOM 909 C C . TRP A 1 110 ? 5.383 -4.078 -6.066 1 94.31 110 TRP A C 1
ATOM 911 O O . TRP A 1 110 ? 6.434 -3.461 -5.875 1 94.31 110 TRP A O 1
ATOM 921 N N . SER A 1 111 ? 4.336 -3.584 -6.613 1 96.75 111 SER A N 1
ATOM 922 C CA . SER A 1 111 ? 4.242 -2.152 -6.879 1 96.75 111 SER A CA 1
ATOM 923 C C . SER A 1 111 ? 3.088 -1.521 -6.109 1 96.75 111 SER A C 1
ATOM 925 O O . SER A 1 111 ? 1.959 -2.014 -6.156 1 96.75 111 SER A O 1
ATOM 927 N N . VAL A 1 112 ? 3.357 -0.437 -5.445 1 97.88 112 VAL A N 1
ATOM 928 C CA . VAL A 1 112 ? 2.355 0.279 -4.66 1 97.88 112 VAL A CA 1
ATOM 929 C C . VAL A 1 112 ? 2.408 1.769 -4.992 1 97.88 112 VAL A C 1
ATOM 931 O O . VAL A 1 112 ? 3.486 2.365 -5.031 1 97.88 112 VAL A O 1
ATOM 934 N N . ALA A 1 113 ? 1.314 2.389 -5.246 1 98.62 113 ALA A N 1
ATOM 935 C CA . ALA A 1 113 ? 1.186 3.836 -5.383 1 98.62 113 ALA A CA 1
ATOM 936 C C . ALA A 1 113 ? 0.29 4.414 -4.293 1 98.62 113 ALA A C 1
ATOM 938 O O . ALA A 1 113 ? -0.817 3.92 -4.062 1 98.62 113 ALA A O 1
ATOM 939 N N . LEU A 1 114 ? 0.778 5.477 -3.73 1 98 114 LEU A N 1
ATOM 940 C CA . LEU A 1 114 ? 0.097 6.012 -2.557 1 98 114 LEU A CA 1
ATOM 941 C C . LEU A 1 114 ? -0.423 7.422 -2.822 1 98 114 LEU A C 1
ATOM 943 O O . LEU A 1 114 ? 0.262 8.234 -3.449 1 98 114 LEU A O 1
ATOM 947 N N . GLY A 1 115 ? -1.63 7.656 -2.309 1 96.81 115 GLY A N 1
ATOM 948 C CA . GLY A 1 115 ? -2.219 8.977 -2.174 1 96.81 115 GLY A CA 1
ATOM 949 C C . GLY A 1 115 ? -2.82 9.227 -0.803 1 96.81 115 GLY A C 1
ATOM 950 O O . GLY A 1 115 ? -3.361 8.312 -0.182 1 96.81 115 GLY A O 1
ATOM 951 N N . PHE A 1 116 ? -2.715 10.484 -0.379 1 91.88 116 PHE A N 1
ATOM 952 C CA . PHE A 1 116 ? -3.211 10.891 0.932 1 91.88 116 PHE A CA 1
ATOM 953 C C . PHE A 1 116 ? -4.266 11.984 0.799 1 91.88 116 PHE A C 1
ATOM 955 O O . PHE A 1 116 ? -4.07 12.953 0.062 1 91.88 116 PHE A O 1
ATOM 962 N N . PHE A 1 117 ? -5.32 11.797 1.373 1 89 117 PHE A N 1
ATOM 963 C CA . PHE A 1 117 ? -6.367 12.797 1.228 1 89 117 PHE A CA 1
ATOM 964 C C . PHE A 1 117 ? -6.902 13.227 2.59 1 89 117 PHE A C 1
ATOM 966 O O . PHE A 1 117 ? -7.285 12.383 3.402 1 89 117 PHE A O 1
ATOM 973 N N . GLY A 1 118 ? -6.793 14.453 2.848 1 82.69 118 GLY A N 1
ATOM 974 C CA . GLY A 1 118 ? -7.352 15.07 4.039 1 82.69 118 GLY A CA 1
ATOM 975 C C . GLY A 1 118 ? -8.734 15.664 3.814 1 82.69 118 GLY A C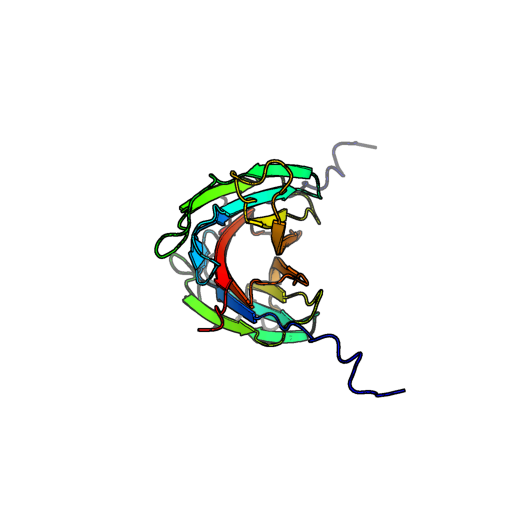 1
ATOM 976 O O . GLY A 1 118 ? -9.195 15.75 2.676 1 82.69 118 GLY A O 1
ATOM 977 N N . PHE A 1 119 ? -9.805 15.68 4.758 1 67.19 119 PHE A N 1
ATOM 978 C CA . PHE A 1 119 ? -11.078 16.359 4.617 1 67.19 119 PHE A CA 1
ATOM 979 C C . PHE A 1 119 ? -11.055 17.719 5.316 1 67.19 119 PHE A C 1
ATOM 981 O O . PHE A 1 119 ? -10.758 17.797 6.512 1 67.19 119 PHE A O 1
ATOM 988 N N . GLY A 1 120 ? -10.305 18.734 4.789 1 52.88 120 GLY A N 1
ATOM 989 C CA . GLY A 1 120 ? -10.531 20.094 5.27 1 52.88 120 GLY A CA 1
ATOM 990 C C . GLY A 1 120 ? -11.984 20.344 5.645 1 52.88 120 GLY A C 1
ATOM 991 O O . GLY A 1 120 ? -12.891 19.734 5.094 1 52.88 120 GLY A O 1
ATOM 992 N N . SER A 1 121 ? -12.336 20.375 6.871 1 42.44 121 SER A N 1
ATOM 993 C CA . SER A 1 121 ? -13.539 21.125 7.223 1 42.44 121 SER A CA 1
ATOM 994 C C . SER A 1 121 ? -13.758 22.281 6.262 1 42.44 121 SER A C 1
ATOM 996 O O . SER A 1 121 ? -12.938 23.203 6.188 1 42.44 121 SER A O 1
ATOM 998 N N . SER A 1 122 ? -13.859 22.281 4.883 1 32.31 122 SER A N 1
ATOM 999 C CA . SER A 1 122 ? -14.547 23.531 4.562 1 32.31 122 SER A CA 1
ATOM 1000 C C . SER A 1 122 ? -15.828 23.672 5.371 1 32.31 122 SER A C 1
ATOM 1002 O O . SER A 1 122 ? -16.484 22.688 5.703 1 32.31 122 SER A O 1
ATOM 1004 N N . MET B 1 1 ? -19.766 10.93 36.25 1 29.73 1 MET B N 1
ATOM 1005 C CA . MET B 1 1 ? -18.859 10.438 35.219 1 29.73 1 MET B CA 1
ATOM 1006 C C . MET B 1 1 ? -19.484 10.586 33.844 1 29.73 1 MET B C 1
ATOM 1008 O O . MET B 1 1 ? -20.531 10.016 33.562 1 29.73 1 MET B O 1
ATOM 1012 N N . ASN B 1 2 ? -19.531 11.781 33.25 1 32.5 2 ASN B N 1
ATOM 1013 C CA . ASN B 1 2 ? -20.219 12.078 31.984 1 32.5 2 ASN B CA 1
ATOM 1014 C C . ASN B 1 2 ? -19.719 11.172 30.859 1 32.5 2 ASN B C 1
ATOM 1016 O O . ASN B 1 2 ? -18.531 11.141 30.562 1 32.5 2 ASN B O 1
ATOM 1020 N N . PRO B 1 3 ? -20.328 10.047 30.641 1 43.22 3 PRO B N 1
ATOM 1021 C CA . PRO B 1 3 ? -19.953 9.094 29.594 1 43.22 3 PRO B CA 1
ATOM 1022 C C . PRO B 1 3 ? -19.562 9.781 28.281 1 43.22 3 PRO B C 1
ATOM 1024 O O . PRO B 1 3 ? -19.125 9.109 27.344 1 43.22 3 PRO B O 1
ATOM 1027 N N . ARG B 1 4 ? -20.094 10.859 28.016 1 44.28 4 ARG B N 1
ATOM 1028 C CA . ARG B 1 4 ? -19.859 11.57 26.766 1 44.28 4 ARG B CA 1
ATOM 1029 C C . ARG B 1 4 ? -18.375 11.914 26.609 1 44.28 4 ARG B C 1
ATOM 1031 O O . ARG B 1 4 ? -17.938 12.266 25.5 1 44.28 4 ARG B O 1
ATOM 1038 N N . ARG B 1 5 ? -17.703 12.375 27.641 1 41.62 5 ARG B N 1
ATOM 1039 C CA . ARG B 1 5 ? -16.359 12.961 27.516 1 41.62 5 ARG B CA 1
ATOM 1040 C C . ARG B 1 5 ? -15.414 12.008 26.797 1 41.62 5 ARG B C 1
ATOM 1042 O O . ARG B 1 5 ? -14.555 12.453 26.031 1 41.62 5 ARG B O 1
ATOM 1049 N N . ASP B 1 6 ? -15.234 10.758 27.375 1 39.91 6 ASP B N 1
ATOM 1050 C CA . ASP B 1 6 ? -14.148 9.945 26.828 1 39.91 6 ASP B CA 1
ATOM 1051 C C . ASP B 1 6 ? -14.484 9.461 25.422 1 39.91 6 ASP B C 1
ATOM 1053 O O . ASP B 1 6 ? -13.938 8.461 24.953 1 39.91 6 ASP B O 1
ATOM 1057 N N . ALA B 1 7 ? -15.602 9.664 24.891 1 41.31 7 ALA B N 1
ATOM 1058 C CA . ALA B 1 7 ? -15.781 9.281 23.484 1 41.31 7 ALA B CA 1
ATOM 1059 C C . ALA B 1 7 ? -14.594 9.719 22.641 1 41.31 7 ALA B C 1
ATOM 1061 O O . ALA B 1 7 ? -14.445 10.906 22.328 1 41.31 7 ALA B O 1
ATOM 1062 N N . GLN B 1 8 ? -13.391 9.383 22.938 1 47.25 8 GLN B N 1
ATOM 1063 C CA . GLN B 1 8 ? -12.227 9.609 22.094 1 47.25 8 GLN B CA 1
ATOM 1064 C C . GLN B 1 8 ? -12.594 9.547 20.625 1 47.25 8 GLN B C 1
ATOM 1066 O O . GLN B 1 8 ? -13.297 8.625 20.188 1 47.25 8 GLN B O 1
ATOM 1071 N N . ARG B 1 9 ? -12.945 10.641 20.016 1 51.19 9 ARG B N 1
ATOM 1072 C CA . ARG B 1 9 ? -13.258 10.797 18.594 1 51.19 9 ARG B CA 1
ATOM 1073 C C . ARG B 1 9 ? -12.648 9.672 17.781 1 51.19 9 ARG B C 1
ATOM 1075 O O . ARG B 1 9 ? -11.422 9.555 17.672 1 51.19 9 ARG B O 1
ATOM 1082 N N . ARG B 1 10 ? -13.188 8.547 17.891 1 54.94 10 ARG B N 1
ATOM 1083 C CA . ARG B 1 10 ? -12.773 7.43 17.047 1 54.94 10 ARG B CA 1
ATOM 1084 C C . ARG B 1 10 ? -12.438 7.895 15.641 1 54.94 10 ARG B C 1
ATOM 1086 O O . ARG B 1 10 ? -13.289 8.461 14.945 1 54.94 10 ARG B O 1
ATOM 1093 N N . VAL B 1 11 ? -11.281 8.453 15.523 1 61.5 11 VAL B N 1
ATOM 1094 C CA . VAL B 1 11 ? -10.891 8.844 14.172 1 61.5 11 VAL B CA 1
ATOM 1095 C C . VAL B 1 11 ? -10.867 7.613 13.266 1 61.5 11 VAL B C 1
ATOM 1097 O O . VAL B 1 11 ? -10.375 6.555 13.648 1 61.5 11 VAL B O 1
ATOM 1100 N N . GLU B 1 12 ? -11.93 7.547 12.461 1 74.69 12 GLU B N 1
ATOM 1101 C CA . GLU B 1 12 ? -12.023 6.488 11.461 1 74.69 12 GLU B CA 1
ATOM 1102 C C . GLU B 1 12 ? -11.211 6.832 10.211 1 74.69 12 GLU B C 1
ATOM 1104 O O . GLU B 1 12 ? -11.102 8 9.836 1 74.69 12 GLU B O 1
ATOM 1109 N N . ASN B 1 13 ? -10.508 5.762 9.852 1 83.62 13 ASN B N 1
ATOM 1110 C CA . ASN B 1 13 ? -9.742 5.887 8.609 1 83.62 13 ASN B CA 1
ATOM 1111 C C . ASN B 1 13 ? -10.438 5.18 7.453 1 83.62 13 ASN B C 1
ATOM 1113 O O . ASN B 1 13 ? -11.234 4.262 7.664 1 83.62 13 ASN B O 1
ATOM 1117 N N . ALA B 1 14 ? -10.234 5.828 6.348 1 91.81 14 ALA B N 1
ATOM 1118 C CA . ALA B 1 14 ? -10.727 5.18 5.133 1 91.81 14 ALA B CA 1
ATOM 1119 C C . ALA B 1 14 ? -9.578 4.82 4.199 1 91.81 14 ALA B C 1
ATOM 1121 O O . ALA B 1 14 ? -8.586 5.551 4.113 1 91.81 14 ALA B O 1
ATOM 1122 N N . LEU B 1 15 ? -9.703 3.723 3.525 1 94.56 15 LEU B N 1
ATOM 1123 C CA . LEU B 1 15 ? -8.734 3.258 2.535 1 94.56 15 LEU B CA 1
ATOM 1124 C C . LEU B 1 15 ? -9.43 2.887 1.229 1 94.56 15 LEU B C 1
ATOM 1126 O O . LEU B 1 15 ? -10.336 2.045 1.22 1 94.56 15 LEU B O 1
ATOM 1130 N N . GLN B 1 16 ? -9.117 3.609 0.261 1 96.88 16 GLN B N 1
ATOM 1131 C CA . GLN B 1 16 ? -9.492 3.197 -1.089 1 96.88 16 GLN B CA 1
ATOM 1132 C C . GLN B 1 16 ? -8.383 2.365 -1.733 1 96.88 16 GLN B C 1
ATOM 1134 O O . GLN B 1 16 ? -7.273 2.854 -1.941 1 96.88 16 GLN B O 1
ATOM 1139 N N . LEU B 1 17 ? -8.688 1.153 -2.115 1 97.88 17 LEU B N 1
ATOM 1140 C CA . LEU B 1 17 ? -7.684 0.218 -2.613 1 97.88 17 LEU B CA 1
ATOM 1141 C C . LEU B 1 17 ? -7.98 -0.182 -4.055 1 97.88 17 LEU B C 1
ATOM 1143 O O . LEU B 1 17 ? -9.078 -0.649 -4.359 1 97.88 17 LEU B O 1
ATOM 1147 N N . TRP B 1 18 ? -7.031 0.052 -4.922 1 98.44 18 TRP B N 1
ATOM 1148 C CA . TRP B 1 18 ? -7.109 -0.435 -6.297 1 98.44 18 TRP B CA 1
ATOM 1149 C C . TRP B 1 18 ? -6.23 -1.666 -6.488 1 98.44 18 TRP B C 1
ATOM 1151 O O . TRP B 1 18 ? -5.035 -1.639 -6.176 1 98.44 18 TRP B O 1
ATOM 1161 N N . VAL B 1 19 ? -6.82 -2.734 -6.91 1 98.44 19 VAL B N 1
ATOM 1162 C CA . VAL B 1 19 ? -6.078 -3.893 -7.398 1 98.44 19 VAL B CA 1
ATOM 1163 C C . VAL B 1 19 ? -5.969 -3.834 -8.922 1 98.44 19 VAL B C 1
ATOM 1165 O O . VAL B 1 19 ? -6.953 -4.055 -9.625 1 98.44 19 VAL B O 1
ATOM 1168 N N . LEU B 1 20 ? -4.797 -3.609 -9.414 1 98.06 20 LEU B N 1
ATOM 1169 C CA . LEU B 1 20 ? -4.664 -3.232 -10.82 1 98.06 20 LEU B CA 1
ATOM 1170 C C . LEU B 1 20 ? -4.363 -4.453 -11.68 1 98.06 20 LEU B C 1
ATOM 1172 O O . LEU B 1 20 ? -5.184 -4.848 -12.516 1 98.06 20 LEU B O 1
ATOM 1176 N N . GLU B 1 21 ? -3.178 -5.027 -11.352 1 96.81 21 GLU B N 1
ATOM 1177 C CA . GLU B 1 21 ? -2.781 -6.047 -12.312 1 96.81 21 GLU B CA 1
ATOM 1178 C C . GLU B 1 21 ? -1.72 -6.977 -11.727 1 96.81 21 GLU B C 1
ATOM 1180 O O . GLU B 1 21 ? -1.093 -6.652 -10.719 1 96.81 21 GLU B O 1
ATOM 1185 N N . ALA B 1 22 ? -1.6 -8.078 -12.359 1 93.81 22 ALA B N 1
ATOM 1186 C CA . ALA B 1 22 ? -0.473 -8.992 -12.172 1 93.81 22 ALA B CA 1
ATOM 1187 C C . ALA B 1 22 ? 0.193 -9.32 -13.508 1 93.81 22 ALA B C 1
ATOM 1189 O O . ALA B 1 22 ? -0.488 -9.508 -14.516 1 93.81 22 ALA B O 1
ATOM 1190 N N . LYS B 1 23 ? 1.517 -9.297 -13.469 1 92.62 23 LYS B N 1
ATOM 1191 C CA . LYS B 1 23 ? 2.303 -9.641 -14.648 1 92.62 23 LYS B CA 1
ATOM 1192 C C . LYS B 1 23 ? 3.371 -10.68 -14.312 1 92.62 23 LYS B C 1
ATOM 1194 O O . LYS B 1 23 ? 3.873 -10.727 -13.188 1 92.62 23 LYS B O 1
ATOM 1199 N N . GLY B 1 24 ? 3.789 -11.5 -15.359 1 88.56 24 GLY B N 1
ATOM 1200 C CA . GLY B 1 24 ? 4.859 -12.469 -15.188 1 88.56 24 GLY B CA 1
ATOM 1201 C C . GLY B 1 24 ? 4.441 -13.688 -14.383 1 88.56 24 GLY B C 1
ATOM 1202 O O . GLY B 1 24 ? 5.258 -14.281 -13.68 1 88.56 24 GLY B O 1
ATOM 1203 N N . VAL B 1 25 ? 3.162 -13.945 -14.289 1 86.31 25 VAL B N 1
ATOM 1204 C CA . VAL B 1 25 ? 2.654 -15.125 -13.602 1 86.31 25 VAL B CA 1
ATOM 1205 C C . VAL B 1 25 ? 2.406 -16.25 -14.609 1 86.31 25 VAL B C 1
ATOM 1207 O O . VAL B 1 25 ? 2.293 -16 -15.812 1 86.31 25 VAL B O 1
ATOM 1210 N N . PRO B 1 26 ? 2.383 -17.453 -14.094 1 86.69 26 PRO B N 1
ATOM 1211 C CA . PRO B 1 26 ? 2.225 -18.578 -15.023 1 86.69 26 PRO B CA 1
ATOM 1212 C C . PRO B 1 26 ? 0.958 -18.453 -15.875 1 86.69 26 PRO B C 1
ATOM 1214 O O . PRO B 1 26 ? -0.089 -18.047 -15.375 1 86.69 26 PRO B O 1
ATOM 1217 N N . ALA B 1 27 ? 1.058 -18.922 -17.062 1 86.06 27 ALA B N 1
ATOM 1218 C CA . ALA B 1 27 ? -0.044 -18.875 -18.016 1 86.06 27 ALA B CA 1
ATOM 1219 C C . ALA B 1 27 ? -1.015 -20.031 -17.797 1 86.06 27 ALA B C 1
ATOM 1221 O O . ALA B 1 27 ? -0.754 -20.922 -17 1 86.06 27 ALA B O 1
ATOM 1222 N N . LYS B 1 28 ? -2.203 -19.906 -18.469 1 84.25 28 LYS B N 1
ATOM 1223 C CA . LYS B 1 28 ? -3.205 -20.969 -18.562 1 84.25 28 LYS B CA 1
ATOM 1224 C C . LYS B 1 28 ? -3.922 -21.172 -17.234 1 84.25 28 LYS B C 1
ATOM 1226 O O . LYS B 1 28 ? -4.438 -22.266 -16.969 1 84.25 28 LYS B O 1
ATOM 1231 N N . ARG B 1 29 ? -3.824 -20.297 -16.406 1 90.56 29 ARG B N 1
ATOM 1232 C CA . ARG B 1 29 ? -4.551 -20.344 -15.141 1 90.56 29 ARG B CA 1
ATOM 1233 C C . ARG B 1 29 ? -5.305 -19.031 -14.898 1 90.56 29 ARG B C 1
ATOM 1235 O O . ARG B 1 29 ? -5.078 -18.047 -15.594 1 90.56 29 ARG B O 1
ATOM 1242 N N . ARG B 1 30 ? -6.219 -19.219 -14.008 1 95.38 30 ARG B N 1
ATOM 1243 C CA . ARG B 1 30 ? -6.957 -18.031 -13.578 1 95.38 30 ARG B CA 1
ATOM 1244 C C . ARG B 1 30 ? -6.445 -17.531 -12.234 1 95.38 30 ARG B C 1
ATOM 1246 O O . ARG B 1 30 ? -5.98 -18.312 -11.406 1 95.38 30 ARG B O 1
ATOM 1253 N N . TYR B 1 31 ? -6.562 -16.234 -12.125 1 95.5 31 TYR B N 1
ATOM 1254 C CA . TYR B 1 31 ? -6.051 -15.586 -10.922 1 95.5 31 TYR B CA 1
ATOM 1255 C C . TYR B 1 31 ? -7.102 -14.672 -10.305 1 95.5 31 TYR B C 1
ATOM 1257 O O . TYR B 1 31 ? -7.922 -14.094 -11.023 1 95.5 31 TYR B O 1
ATOM 1265 N N . TYR B 1 32 ? -7.074 -14.547 -9 1 97.31 32 TYR B N 1
ATOM 1266 C CA . TYR B 1 32 ? -7.926 -13.617 -8.273 1 97.31 32 TYR B CA 1
ATOM 1267 C C . TYR B 1 32 ? -7.293 -13.219 -6.945 1 97.31 32 TYR B C 1
ATOM 1269 O O . TYR B 1 32 ? -6.336 -13.852 -6.496 1 97.31 32 TYR B O 1
ATOM 1277 N N . CYS B 1 33 ? -7.832 -12.188 -6.414 1 97.81 33 CYS B N 1
ATOM 1278 C CA . CYS B 1 33 ? -7.363 -11.766 -5.098 1 97.81 33 CYS B CA 1
ATOM 1279 C C . CYS B 1 33 ? -8.484 -11.859 -4.07 1 97.81 33 CYS B C 1
ATOM 1281 O O . CYS B 1 33 ? -9.641 -11.578 -4.383 1 97.81 33 CYS B O 1
ATOM 1283 N N . GLU B 1 34 ? -8.094 -12.172 -2.896 1 98.38 34 GLU B N 1
ATOM 1284 C CA . GLU B 1 34 ? -8.953 -12.023 -1.728 1 98.38 34 GLU B CA 1
ATOM 1285 C C . GLU B 1 34 ? -8.508 -10.852 -0.856 1 98.38 34 GLU B C 1
ATOM 1287 O O . GLU B 1 34 ? -7.32 -10.727 -0.543 1 98.38 34 GLU B O 1
ATOM 1292 N N . LEU B 1 35 ? -9.492 -10.062 -0.512 1 98.12 35 LEU B N 1
ATOM 1293 C CA . LEU B 1 35 ? -9.242 -8.969 0.419 1 98.12 35 LEU B CA 1
ATOM 1294 C C . LEU B 1 35 ? -9.789 -9.297 1.804 1 98.12 35 LEU B C 1
ATOM 1296 O O . LEU B 1 35 ? -10.992 -9.539 1.962 1 98.12 35 LEU B O 1
ATOM 1300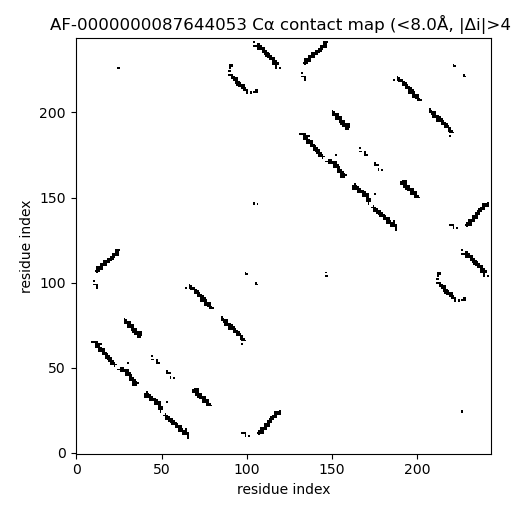 N N . CYS B 1 36 ? -8.883 -9.312 2.77 1 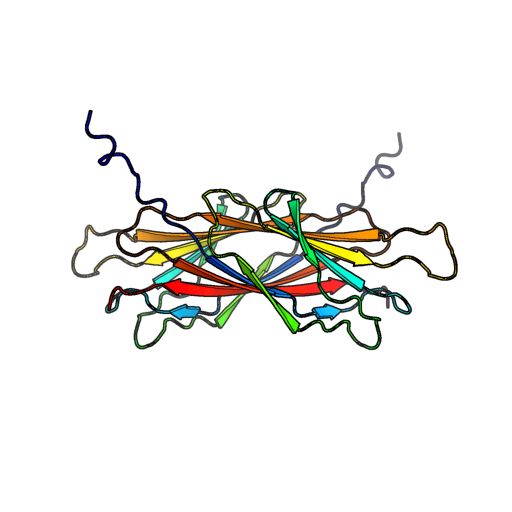97.62 36 CYS B N 1
ATOM 1301 C CA . CYS B 1 36 ? -9.289 -9.633 4.133 1 97.62 36 CYS B CA 1
ATOM 1302 C C . CYS B 1 36 ? -9.07 -8.438 5.059 1 97.62 36 CYS B C 1
ATOM 1304 O O . CYS B 1 36 ? -8.07 -7.734 4.945 1 97.62 36 CYS B O 1
ATOM 1306 N N . LEU B 1 37 ? -10.062 -8.203 5.887 1 95.56 37 LEU B N 1
ATOM 1307 C CA . LEU B 1 37 ? -9.938 -7.254 6.992 1 95.56 37 LEU B CA 1
ATOM 1308 C C . LEU B 1 37 ? -9.789 -7.984 8.32 1 95.56 37 LEU B C 1
ATOM 1310 O O . LEU B 1 37 ? -10.719 -8.664 8.766 1 95.56 37 LEU B O 1
ATOM 1314 N N . ASP B 1 38 ? -8.594 -7.809 8.875 1 94 38 ASP B N 1
ATOM 1315 C CA . ASP B 1 38 ? -8.258 -8.508 10.109 1 94 38 ASP B CA 1
ATOM 1316 C C . ASP B 1 38 ? -8.57 -10 10 1 94 38 ASP B C 1
ATOM 1318 O O . ASP B 1 38 ? -9.289 -10.555 10.836 1 94 38 ASP B O 1
ATOM 1322 N N . LYS B 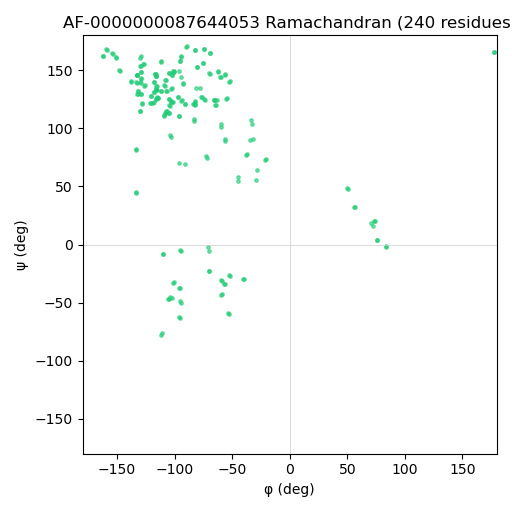1 39 ? -8.141 -10.602 8.938 1 93.38 39 LYS B N 1
ATOM 1323 C CA . LYS B 1 39 ? -8.148 -12.031 8.672 1 93.38 39 LYS B CA 1
ATOM 1324 C C . LYS B 1 39 ? -9.547 -12.523 8.312 1 93.38 39 LYS B C 1
ATOM 1326 O O . LYS B 1 39 ? -9.75 -13.719 8.094 1 93.38 39 LYS B O 1
ATOM 1331 N N . THR B 1 40 ? -10.445 -11.562 8.234 1 96 40 THR B N 1
ATOM 1332 C CA . THR B 1 40 ? -11.789 -11.922 7.781 1 96 40 THR B CA 1
ATOM 1333 C C . THR B 1 40 ? -11.992 -11.508 6.324 1 96 40 THR B C 1
ATOM 1335 O O . THR B 1 40 ? -11.719 -10.367 5.957 1 96 40 THR B O 1
ATOM 1338 N N . LEU B 1 41 ? -12.562 -12.438 5.555 1 97.38 41 LEU B N 1
ATOM 1339 C CA . LEU B 1 41 ? -12.766 -12.156 4.141 1 97.38 41 LEU B CA 1
ATOM 1340 C C . LEU B 1 41 ? -13.75 -11.008 3.953 1 97.38 41 LEU B C 1
ATOM 1342 O O . LEU B 1 41 ? -14.859 -11.031 4.492 1 97.38 41 LEU B O 1
ATOM 1346 N N . TYR B 1 42 ? -13.32 -10.078 3.279 1 96.88 42 TYR B N 1
ATOM 1347 C CA . TYR B 1 42 ? -14.133 -8.898 3.016 1 96.88 42 TYR B CA 1
ATOM 1348 C C . TYR B 1 42 ? -14.656 -8.906 1.582 1 96.88 42 TYR B C 1
ATOM 1350 O O . TYR B 1 42 ? -15.828 -8.617 1.34 1 96.88 42 TYR B O 1
ATOM 1358 N N . ALA B 1 43 ? -13.75 -9.195 0.571 1 97.69 43 ALA B N 1
ATOM 1359 C CA . ALA B 1 43 ? -14.117 -9.164 -0.842 1 97.69 43 ALA B CA 1
ATOM 1360 C C . ALA B 1 43 ? -13.141 -9.984 -1.68 1 97.69 43 ALA B C 1
ATOM 1362 O O . ALA B 1 43 ? -12.109 -10.438 -1.177 1 97.69 43 ALA B O 1
ATOM 1363 N N . ARG B 1 44 ? -13.539 -10.227 -2.953 1 98.12 44 ARG B N 1
ATOM 1364 C CA . ARG B 1 44 ? -12.688 -10.859 -3.953 1 98.12 44 ARG B CA 1
ATOM 1365 C C . ARG B 1 44 ? -12.727 -10.094 -5.27 1 98.12 44 ARG B C 1
ATOM 1367 O O . ARG B 1 44 ? -13.742 -9.492 -5.617 1 98.12 44 ARG B O 1
ATOM 1374 N N . THR B 1 45 ? -11.602 -10.086 -5.949 1 98.12 45 THR B N 1
ATOM 1375 C CA . THR B 1 45 ? -11.648 -9.648 -7.34 1 98.12 45 THR B CA 1
ATOM 1376 C C . THR B 1 45 ? -12.281 -10.719 -8.227 1 98.12 45 THR B C 1
ATOM 1378 O O . THR B 1 45 ? -12.492 -11.852 -7.781 1 98.12 45 THR B O 1
ATOM 1381 N N . SER B 1 46 ? -12.578 -10.32 -9.422 1 97.44 46 SER B N 1
ATOM 1382 C CA . SER B 1 46 ? -12.953 -11.328 -10.414 1 97.44 46 SER B CA 1
ATOM 1383 C C . SER B 1 46 ? -11.797 -12.297 -10.672 1 97.44 46 SER B C 1
ATOM 1385 O O . SER B 1 46 ? -10.633 -11.945 -10.477 1 97.44 46 SER B O 1
ATOM 1387 N N . SER B 1 47 ? -12.18 -13.484 -10.984 1 96.56 47 SER B N 1
ATOM 1388 C CA . SER B 1 47 ? -11.195 -14.453 -11.461 1 96.56 47 SER B CA 1
ATOM 1389 C C . SER B 1 47 ? -10.914 -14.281 -12.945 1 96.56 47 SER B C 1
ATOM 1391 O O . SER B 1 47 ? -11.836 -14.344 -13.766 1 96.56 47 SER B O 1
ATOM 1393 N N . LYS B 1 48 ? -9.648 -14.016 -13.289 1 95.69 48 LYS B N 1
ATOM 1394 C CA . LYS B 1 48 ? -9.32 -13.711 -14.68 1 95.69 48 LYS B CA 1
ATOM 1395 C C . LYS B 1 48 ? -8.164 -14.578 -15.172 1 95.69 48 LYS B C 1
ATOM 1397 O O . LYS B 1 48 ? -7.227 -14.852 -14.422 1 95.69 48 LYS B O 1
ATOM 1402 N N . PRO B 1 49 ? -8.281 -14.977 -16.438 1 92.25 49 PRO B N 1
ATOM 1403 C CA . PRO B 1 49 ? -7.168 -15.734 -17 1 92.25 49 PRO B CA 1
ATOM 1404 C C . PRO B 1 49 ? -5.965 -14.852 -17.344 1 92.25 49 PRO B C 1
ATOM 1406 O O . PRO B 1 49 ? -6.125 -13.648 -17.562 1 92.25 49 PRO B O 1
ATOM 1409 N N . LEU B 1 50 ? -4.809 -15.586 -17.359 1 85.62 50 LEU B N 1
ATOM 1410 C CA . LEU B 1 50 ? -3.635 -14.875 -17.859 1 85.62 50 LEU B CA 1
ATOM 1411 C C . LEU B 1 50 ? -3.578 -14.914 -19.375 1 85.62 50 LEU B C 1
ATOM 1413 O O . LEU B 1 50 ? -3.455 -15.992 -19.969 1 85.62 50 LEU B O 1
ATOM 1417 N N . VAL B 1 51 ? -3.576 -13.836 -20.016 1 83.5 51 VAL B N 1
ATOM 1418 C CA . VAL B 1 51 ? -3.275 -13.742 -21.438 1 83.5 51 VAL B CA 1
ATOM 1419 C C . VAL B 1 51 ? -1.939 -13.031 -21.641 1 83.5 51 VAL B C 1
ATOM 1421 O O . VAL B 1 51 ? -0.921 -13.68 -21.906 1 83.5 51 VAL B O 1
ATOM 1424 N N . ASP B 1 52 ? -1.784 -11.75 -21.531 1 79.62 52 ASP B N 1
ATOM 1425 C CA . ASP B 1 52 ? -0.553 -10.969 -21.453 1 79.62 52 ASP B CA 1
ATOM 1426 C C . ASP B 1 52 ? -0.294 -10.516 -20.016 1 79.62 52 ASP B C 1
ATOM 1428 O O . ASP B 1 52 ? 0.81 -10.688 -19.5 1 79.62 52 ASP B O 1
ATOM 1432 N N . ASN B 1 53 ? -1.229 -10.102 -19.531 1 89.44 53 ASN B N 1
ATOM 1433 C CA . ASN B 1 53 ? -1.288 -9.758 -18.109 1 89.44 53 ASN B CA 1
ATOM 1434 C C . ASN B 1 53 ? -2.688 -9.969 -17.547 1 89.44 53 ASN B C 1
ATOM 1436 O O . ASN B 1 53 ? -3.646 -10.148 -18.297 1 89.44 53 ASN B O 1
ATOM 1440 N N . VAL B 1 54 ? -2.703 -10.273 -16.312 1 93.38 54 VAL B N 1
ATOM 1441 C CA . VAL B 1 54 ? -3.99 -10.289 -15.625 1 93.38 54 VAL B CA 1
ATOM 1442 C C . VAL B 1 54 ? -4.355 -8.875 -15.18 1 93.38 54 VAL B C 1
ATOM 1444 O O . VAL B 1 54 ? -3.721 -8.32 -14.273 1 93.38 54 VAL B O 1
ATOM 1447 N N . PHE B 1 55 ? -5.289 -8.234 -15.781 1 96.19 55 PHE B N 1
ATOM 1448 C CA . PHE B 1 55 ? -5.707 -6.891 -15.414 1 96.19 55 PHE B CA 1
ATOM 1449 C C . PHE B 1 55 ? -7.066 -6.914 -14.727 1 96.19 55 PHE B C 1
ATOM 1451 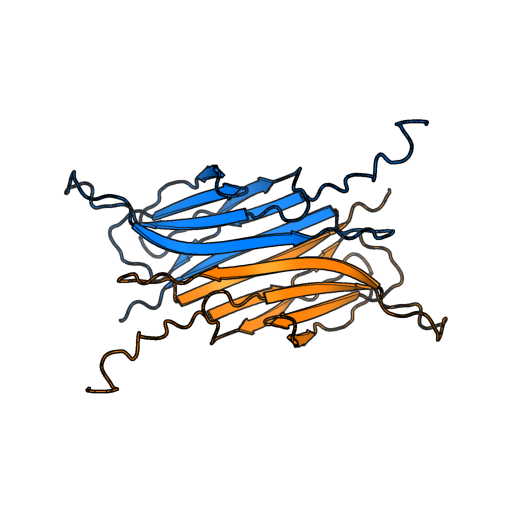O O . PHE B 1 55 ? -8.07 -7.27 -15.344 1 96.19 55 PHE B O 1
ATOM 1458 N N . TRP B 1 56 ? -7.188 -6.551 -13.469 1 97.62 56 TRP B N 1
ATOM 1459 C CA . TRP B 1 56 ? -8.469 -6.438 -12.773 1 97.62 56 TRP B CA 1
ATOM 1460 C C . TRP B 1 56 ? -8.984 -5.004 -12.82 1 97.62 56 TRP B C 1
ATOM 1462 O O . TRP B 1 56 ? -10.125 -4.758 -13.211 1 97.62 56 TRP B O 1
ATOM 1472 N N . GLY B 1 57 ? -8.141 -4.043 -12.453 1 97.56 57 GLY B N 1
ATOM 1473 C CA . GLY B 1 57 ? -8.555 -2.648 -12.383 1 97.56 57 GLY B CA 1
ATOM 1474 C C . GLY B 1 57 ? -9.742 -2.424 -11.461 1 97.56 57 GLY B C 1
ATOM 1475 O O . GLY B 1 57 ? -10.625 -1.625 -11.766 1 97.56 57 GLY B O 1
ATOM 1476 N N . GLU B 1 58 ? -9.875 -3.152 -10.445 1 98.06 58 GLU B N 1
ATOM 1477 C CA . GLU B 1 58 ? -10.992 -3.09 -9.508 1 98.06 58 GLU B CA 1
ATOM 1478 C C . GLU B 1 58 ? -10.617 -2.314 -8.25 1 98.06 58 GLU B C 1
ATOM 1480 O O . GLU B 1 58 ? -9.453 -2.311 -7.844 1 98.06 58 GLU B O 1
ATOM 1485 N N . HIS B 1 59 ? -11.609 -1.661 -7.656 1 97.38 59 HIS B N 1
ATOM 1486 C CA . HIS B 1 59 ? -11.312 -0.937 -6.422 1 97.38 59 HIS B CA 1
ATOM 1487 C C . HIS B 1 59 ? -12.266 -1.34 -5.305 1 97.38 59 HIS B C 1
ATOM 1489 O O . HIS B 1 59 ? -13.367 -1.832 -5.566 1 97.38 59 HIS B O 1
ATOM 1495 N N . PHE B 1 60 ? -11.891 -1.194 -4.145 1 97.62 60 PHE B N 1
ATOM 1496 C CA . PHE B 1 60 ? -12.57 -1.536 -2.904 1 97.62 60 PHE B CA 1
ATOM 1497 C C . PHE B 1 60 ? -12.391 -0.434 -1.866 1 97.62 60 PHE B C 1
ATOM 1499 O O . PHE B 1 60 ? -11.305 0.136 -1.741 1 97.62 60 PHE B O 1
ATOM 1506 N N . ASP B 1 61 ? -13.492 -0.195 -1.137 1 95.56 61 ASP B N 1
ATOM 1507 C CA . ASP B 1 61 ? -13.461 0.882 -0.152 1 95.56 61 ASP B CA 1
ATOM 1508 C C . ASP B 1 61 ? -13.602 0.336 1.266 1 95.56 61 ASP B C 1
ATOM 1510 O O . ASP B 1 61 ? -14.578 -0.354 1.575 1 95.56 61 ASP B O 1
ATOM 1514 N N . PHE B 1 62 ? -12.688 0.704 2.045 1 94.06 62 PHE B N 1
ATOM 1515 C CA . PHE B 1 62 ? -12.758 0.442 3.477 1 94.06 62 PHE B CA 1
ATOM 1516 C C . PHE B 1 62 ? -12.992 1.732 4.254 1 94.06 62 PHE B C 1
ATOM 1518 O O . PHE B 1 62 ? -12.125 2.605 4.293 1 94.06 62 PHE B O 1
ATOM 1525 N N . THR B 1 63 ? -14.047 2.129 4.918 1 88.25 63 THR B N 1
ATOM 1526 C CA . THR B 1 63 ? -14.398 3.436 5.465 1 88.25 63 THR B CA 1
ATOM 1527 C C . THR B 1 63 ? -14.344 3.412 6.992 1 88.25 63 THR B C 1
ATOM 1529 O O . THR B 1 63 ? -14.281 4.465 7.629 1 88.25 63 THR B O 1
ATOM 1532 N N . MET B 1 64 ? -14.18 2.414 7.734 1 83.81 64 MET B N 1
ATOM 1533 C CA . MET B 1 64 ? -14.242 2.361 9.188 1 83.81 64 MET B CA 1
ATOM 1534 C C . MET B 1 64 ? -13.062 1.577 9.758 1 83.81 64 MET B C 1
ATOM 1536 O O . MET B 1 64 ? -13.242 0.728 10.633 1 83.81 64 MET B O 1
ATOM 1540 N N . LEU B 1 65 ? -12 1.999 9.102 1 86.25 65 LEU B N 1
ATOM 1541 C CA . LEU B 1 65 ? -10.836 1.303 9.633 1 86.25 65 LEU B CA 1
ATOM 1542 C C . LEU B 1 65 ? -10.414 1.885 10.977 1 86.25 65 LEU B C 1
ATOM 1544 O O . LEU B 1 65 ? -10.406 3.105 11.148 1 86.25 65 LEU B O 1
ATOM 1548 N N . GLN B 1 66 ? -10.328 0.929 11.883 1 82.81 66 GLN B N 1
ATOM 1549 C CA . GLN B 1 66 ? -9.836 1.323 13.195 1 82.81 66 GLN B CA 1
ATOM 1550 C C . GLN B 1 66 ? -8.32 1.211 13.273 1 82.81 66 GLN B C 1
ATOM 1552 O O . GLN B 1 66 ? -7.688 0.658 12.367 1 82.81 66 GLN B O 1
ATOM 1557 N N . LYS B 1 67 ? -7.859 1.747 14.383 1 75.06 67 LYS B N 1
ATOM 1558 C CA . LYS B 1 67 ? -6.422 1.659 14.609 1 75.06 67 LYS B CA 1
ATOM 1559 C C . LYS B 1 67 ? -5.941 0.212 14.547 1 75.06 67 LYS B C 1
ATOM 1561 O O . LYS B 1 67 ? -6.578 -0.684 15.109 1 75.06 67 LYS B O 1
ATOM 1566 N N . MET B 1 68 ? -5.023 -0.022 13.75 1 73.56 68 MET B N 1
ATOM 1567 C CA . MET B 1 68 ? -4.305 -1.288 13.648 1 73.56 68 MET B CA 1
ATOM 1568 C C . MET B 1 68 ? -5.07 -2.281 12.781 1 73.56 68 MET B C 1
ATOM 1570 O O . MET B 1 68 ? -4.691 -3.449 12.68 1 73.56 68 MET B O 1
ATOM 1574 N N . ASP B 1 69 ? -6.254 -1.766 12.32 1 89.19 69 ASP B N 1
ATOM 1575 C CA . ASP B 1 69 ? -6.84 -2.65 11.32 1 89.19 69 ASP B CA 1
ATOM 1576 C C . ASP B 1 69 ? -5.828 -2.992 10.227 1 89.19 69 ASP B C 1
ATOM 1578 O O . ASP B 1 69 ? -5.055 -2.133 9.805 1 89.19 69 ASP B O 1
ATOM 1582 N N . GLU B 1 70 ? -5.902 -4.23 9.852 1 93.75 70 GLU B N 1
ATOM 1583 C CA . GLU B 1 70 ? -4.992 -4.707 8.812 1 93.75 70 GLU B CA 1
ATOM 1584 C C . GLU B 1 70 ? -5.758 -5.242 7.605 1 93.75 70 GLU B C 1
ATOM 1586 O O . GLU B 1 70 ? -6.641 -6.09 7.754 1 93.75 70 GLU B O 1
ATOM 1591 N N . VAL B 1 71 ? -5.449 -4.629 6.516 1 96.5 71 VAL B N 1
ATOM 1592 C CA . VAL B 1 71 ? -6.004 -5.129 5.262 1 96.5 71 VAL B CA 1
ATOM 1593 C C . VAL B 1 71 ? -4.984 -6.027 4.57 1 96.5 71 VAL B C 1
ATOM 1595 O O . VAL B 1 71 ? -3.842 -5.625 4.344 1 96.5 71 VAL B O 1
ATOM 1598 N N . CYS B 1 72 ? -5.383 -7.219 4.227 1 97.06 72 CYS B N 1
ATOM 1599 C CA . CYS B 1 72 ? -4.52 -8.188 3.559 1 97.06 72 CYS B CA 1
ATOM 1600 C C . CYS B 1 72 ? -5.031 -8.5 2.158 1 97.06 72 CYS B C 1
ATOM 1602 O O . CYS B 1 72 ? -6.207 -8.82 1.979 1 97.06 72 CYS B O 1
ATOM 1604 N N . ILE B 1 73 ? -4.195 -8.367 1.159 1 97.25 73 ILE B N 1
ATOM 1605 C CA . ILE B 1 73 ? -4.527 -8.719 -0.215 1 97.25 73 ILE B CA 1
ATOM 1606 C C . ILE B 1 73 ? -3.775 -9.992 -0.618 1 97.25 73 ILE B C 1
ATOM 1608 O O . ILE B 1 73 ? -2.545 -9.984 -0.712 1 97.25 73 ILE B O 1
ATOM 1612 N N . ASN B 1 74 ? -4.516 -11.016 -0.825 1 96.19 74 ASN B N 1
ATOM 1613 C CA . ASN B 1 74 ? -3.975 -12.328 -1.174 1 96.19 74 ASN B CA 1
ATOM 1614 C C . ASN B 1 74 ? -4.145 -12.625 -2.66 1 96.19 74 ASN B C 1
ATOM 1616 O O . ASN B 1 74 ? -5.27 -12.648 -3.166 1 96.19 74 ASN B O 1
ATOM 1620 N N . LEU B 1 75 ? -3.1 -12.898 -3.314 1 95.31 75 LEU B N 1
ATOM 1621 C CA . LEU B 1 75 ? -3.15 -13.312 -4.715 1 95.31 75 LEU B CA 1
ATOM 1622 C C . LEU B 1 75 ? -3.17 -14.828 -4.836 1 95.31 75 LEU B C 1
ATOM 1624 O O . LEU B 1 75 ? -2.266 -15.508 -4.34 1 95.31 75 LEU B O 1
ATOM 1628 N N . TYR B 1 76 ? -4.227 -15.25 -5.531 1 95.06 76 TYR B N 1
ATOM 1629 C CA . TYR B 1 76 ? -4.391 -16.688 -5.711 1 95.06 76 TYR B CA 1
ATOM 1630 C C . TYR B 1 76 ? -4.293 -17.078 -7.184 1 95.06 76 TYR B C 1
ATOM 1632 O O . TYR B 1 76 ? -4.746 -16.328 -8.055 1 95.06 76 TYR B O 1
ATOM 1640 N N . ARG B 1 77 ? -3.773 -18.234 -7.371 1 93.62 77 ARG B N 1
ATOM 1641 C CA . ARG B 1 77 ? -3.875 -18.953 -8.641 1 93.62 77 ARG B CA 1
ATOM 1642 C C . ARG B 1 77 ? -4.875 -20.094 -8.547 1 93.62 77 ARG B C 1
ATOM 1644 O O . ARG B 1 77 ? -4.75 -20.969 -7.684 1 93.62 77 ARG B O 1
ATOM 1651 N N . GLU B 1 78 ? -5.801 -20.047 -9.438 1 94.12 78 GLU B N 1
ATOM 1652 C CA . GLU B 1 78 ? -6.797 -21.109 -9.422 1 94.12 78 GLU B CA 1
ATOM 1653 C C . GLU B 1 78 ? -6.18 -22.438 -9.852 1 94.12 78 GLU B C 1
ATOM 1655 O O . GLU B 1 78 ? -5.266 -22.469 -10.68 1 94.12 78 GLU B O 1
ATOM 1660 N N . GLY B 1 79 ? -6.746 -23.438 -9.227 1 90.56 79 GLY B N 1
ATOM 1661 C CA . GLY B 1 79 ? -6.332 -24.766 -9.633 1 90.56 79 GLY B CA 1
ATOM 1662 C C . GLY B 1 79 ? -6.797 -25.141 -11.031 1 90.56 79 GLY B C 1
ATOM 1663 O O . GLY B 1 79 ? -7.633 -24.453 -11.617 1 90.56 79 GLY B O 1
ATOM 1664 N N . ASP B 1 80 ? -6.23 -26.156 -11.562 1 87.06 80 ASP B N 1
ATOM 1665 C CA . ASP B 1 80 ? -6.633 -26.703 -12.852 1 87.06 80 ASP B CA 1
ATOM 1666 C C . ASP B 1 80 ? -8.055 -27.25 -12.797 1 87.06 80 ASP B C 1
ATOM 1668 O O . ASP B 1 80 ? -8.352 -28.156 -12.008 1 87.06 80 ASP B O 1
ATOM 1672 N N . PRO B 1 81 ? -8.883 -26.703 -13.602 1 82.31 81 PRO B N 1
ATOM 1673 C CA . PRO B 1 81 ? -10.273 -27.172 -13.602 1 82.31 81 PRO B CA 1
ATOM 1674 C C . PRO B 1 81 ? -10.391 -28.656 -13.93 1 82.31 81 PRO B C 1
ATOM 1676 O O . PRO B 1 81 ? -11.359 -29.312 -13.523 1 82.31 81 PRO B O 1
ATOM 1679 N N . LYS B 1 82 ? -9.477 -29.109 -14.727 1 85.88 82 LYS B N 1
ATOM 1680 C CA . LYS B 1 82 ? -9.492 -30.516 -15.133 1 85.88 82 LYS B CA 1
ATOM 1681 C C . LYS B 1 82 ? -9.133 -31.438 -13.969 1 85.88 82 LYS B C 1
ATOM 1683 O O . LYS B 1 82 ? -9.414 -32.625 -14.008 1 85.88 82 LYS B O 1
ATOM 1688 N N . LYS B 1 83 ? -8.477 -30.875 -13.062 1 84.44 83 LYS B N 1
ATOM 1689 C CA . LYS B 1 83 ? -8.086 -31.641 -11.883 1 84.44 83 LYS B CA 1
ATOM 1690 C C . LYS B 1 83 ? -8.961 -31.281 -10.688 1 84.44 83 LYS B C 1
ATOM 1692 O O . LYS B 1 83 ? -8.711 -30.297 -9.984 1 84.44 83 LYS B O 1
ATOM 1697 N N . LYS B 1 84 ? -10.086 -32.062 -10.43 1 77.25 84 LYS B N 1
ATOM 1698 C CA . LYS B 1 84 ? -11.133 -31.781 -9.453 1 77.25 84 LYS B CA 1
ATOM 1699 C C . LYS B 1 84 ? -10.539 -31.516 -8.07 1 77.25 84 LYS B C 1
ATOM 1701 O O . LYS B 1 84 ? -11.102 -30.734 -7.293 1 77.25 84 LYS B O 1
ATOM 1706 N N . LYS B 1 85 ? -9.398 -32.062 -7.832 1 85 85 LYS B N 1
ATOM 1707 C CA . LYS B 1 85 ? -8.891 -31.984 -6.465 1 85 85 LYS B CA 1
ATOM 1708 C C . LYS B 1 85 ? -7.941 -30.812 -6.281 1 85 85 LYS B C 1
ATOM 1710 O O . LYS B 1 85 ? -7.562 -30.484 -5.156 1 85 85 LYS B O 1
ATOM 1715 N N . GLU B 1 86 ? -7.676 -30.172 -7.344 1 86.75 86 GLU B N 1
ATOM 1716 C CA . GLU B 1 86 ? -6.684 -29.109 -7.191 1 86.75 86 GLU B CA 1
ATOM 1717 C C . GLU B 1 86 ? -7.316 -27.828 -6.66 1 86.75 86 GLU B C 1
ATOM 1719 O O . GLU B 1 86 ? -8.266 -27.312 -7.254 1 86.75 86 GLU B O 1
ATOM 1724 N N . ARG B 1 87 ? -6.809 -27.359 -5.551 1 91.56 87 ARG B N 1
ATOM 1725 C CA . ARG B 1 87 ? -7.297 -26.141 -4.914 1 91.56 87 ARG B CA 1
ATOM 1726 C C . ARG B 1 87 ? -6.48 -24.938 -5.352 1 91.56 87 ARG B C 1
ATOM 1728 O O . ARG B 1 87 ? -5.395 -25.078 -5.91 1 91.56 87 ARG B O 1
ATOM 1735 N N . SER B 1 88 ? -7.035 -23.781 -5.152 1 93.75 88 SER B N 1
ATOM 1736 C CA . SER B 1 88 ? -6.305 -22.547 -5.418 1 93.75 88 SER B CA 1
ATOM 1737 C C . SER B 1 88 ? -5.039 -22.453 -4.57 1 93.75 88 SER B C 1
ATOM 1739 O O . SER B 1 88 ? -5.016 -22.922 -3.432 1 93.75 88 SER B O 1
ATOM 1741 N N . THR B 1 89 ? -4.09 -21.906 -5.195 1 92.5 89 THR B N 1
ATOM 1742 C CA . THR B 1 89 ? -2.809 -21.75 -4.512 1 92.5 89 THR B CA 1
ATOM 1743 C C . THR B 1 89 ? -2.518 -20.281 -4.238 1 92.5 89 THR B C 1
ATOM 1745 O O . THR B 1 89 ? -2.668 -19.438 -5.125 1 92.5 89 THR B O 1
ATOM 1748 N N . LEU B 1 90 ? -2.123 -20.016 -2.965 1 92.94 90 LEU B N 1
ATOM 1749 C CA . LEU B 1 90 ? -1.686 -18.672 -2.619 1 92.94 90 LEU B CA 1
ATOM 1750 C C . LEU B 1 90 ? -0.3 -18.375 -3.189 1 92.94 90 LEU B C 1
ATOM 1752 O O . LEU B 1 90 ? 0.648 -19.125 -2.93 1 92.94 90 LEU B O 1
ATOM 1756 N N . ILE B 1 91 ? -0.227 -17.312 -3.936 1 88.94 91 ILE B N 1
ATOM 1757 C CA . ILE B 1 91 ? 1.019 -16.953 -4.602 1 88.94 91 ILE B CA 1
ATOM 1758 C C . ILE B 1 91 ? 1.784 -15.938 -3.752 1 88.94 91 ILE B C 1
ATOM 1760 O O . ILE B 1 91 ? 3.016 -15.977 -3.686 1 88.94 91 ILE B O 1
ATOM 1764 N N . GLY B 1 92 ? 1.121 -15.07 -3.139 1 89.94 92 GLY B N 1
ATOM 1765 C CA . GLY B 1 92 ? 1.675 -14.016 -2.303 1 89.94 92 GLY B CA 1
ATOM 1766 C C . GLY B 1 92 ? 0.619 -13.086 -1.737 1 89.94 92 GLY B C 1
ATOM 1767 O O . GLY B 1 92 ? -0.542 -13.133 -2.15 1 89.94 92 GLY B O 1
ATOM 1768 N N . TYR B 1 93 ? 1.113 -12.375 -0.786 1 93.31 93 TYR B N 1
ATOM 1769 C CA . TYR B 1 93 ? 0.16 -11.406 -0.245 1 93.31 93 TYR B CA 1
ATOM 1770 C C . TYR B 1 93 ? 0.876 -10.18 0.3 1 93.31 93 TYR B C 1
ATOM 1772 O O . TYR B 1 93 ? 2.086 -10.211 0.538 1 93.31 93 TYR B O 1
ATOM 1780 N N . ILE B 1 94 ? 0.19 -9.141 0.454 1 94 94 ILE B N 1
ATOM 1781 C CA . ILE B 1 94 ? 0.659 -7.863 0.981 1 94 94 ILE B CA 1
ATOM 1782 C C . ILE B 1 94 ? -0.284 -7.383 2.08 1 94 94 ILE B C 1
ATOM 1784 O O . ILE B 1 94 ? -1.503 -7.531 1.971 1 94 94 ILE B O 1
ATOM 1788 N N . LEU B 1 95 ? 0.328 -6.832 3.137 1 95.81 95 LEU B N 1
ATOM 1789 C CA . LEU B 1 95 ? -0.41 -6.289 4.27 1 95.81 95 LEU B CA 1
ATOM 1790 C C . LEU B 1 95 ? -0.325 -4.766 4.293 1 95.81 95 LEU B C 1
ATOM 1792 O O . LEU B 1 95 ? 0.75 -4.195 4.094 1 95.81 95 LEU B O 1
ATOM 1796 N N . ILE B 1 96 ? -1.456 -4.203 4.559 1 96.25 96 ILE B N 1
ATOM 1797 C CA . ILE B 1 96 ? -1.526 -2.748 4.668 1 96.25 96 ILE B CA 1
ATOM 1798 C C . ILE B 1 96 ? -2.223 -2.363 5.973 1 96.25 96 ILE B C 1
ATOM 1800 O O . ILE B 1 96 ? -3.312 -2.857 6.27 1 96.25 96 ILE B O 1
ATOM 1804 N N . ALA B 1 97 ? -1.611 -1.524 6.66 1 93.81 97 ALA B N 1
ATOM 1805 C CA . ALA B 1 97 ? -2.209 -0.973 7.875 1 93.81 97 ALA B CA 1
ATOM 1806 C C . ALA B 1 97 ? -2.062 0.545 7.914 1 93.81 97 ALA B C 1
ATOM 1808 O O . ALA B 1 97 ? -1.033 1.088 7.508 1 93.81 97 ALA B O 1
ATOM 1809 N N . ILE B 1 98 ? -3.107 1.105 8.352 1 89.69 98 ILE B N 1
ATOM 1810 C CA . ILE B 1 98 ? -3.107 2.561 8.438 1 89.69 98 ILE B CA 1
ATOM 1811 C C . ILE B 1 98 ? -3.229 2.99 9.898 1 89.69 98 ILE B C 1
ATOM 1813 O O . ILE B 1 98 ? -3.994 2.398 10.664 1 89.69 98 ILE B O 1
ATOM 1817 N N . GLU B 1 99 ? -2.41 3.895 10.25 1 80.62 99 GLU B N 1
ATOM 1818 C CA . GLU B 1 99 ? -2.514 4.441 11.602 1 80.62 99 GLU B CA 1
ATOM 1819 C C . GLU B 1 99 ? -2.875 5.922 11.57 1 80.62 99 GLU B C 1
ATOM 1821 O O . GLU B 1 99 ? -2.252 6.703 10.844 1 80.62 99 GLU B O 1
ATOM 1826 N N . GLN B 1 100 ? -3.953 6.086 12.297 1 67.56 100 GLN B N 1
ATOM 1827 C CA . GLN B 1 100 ? -4.363 7.48 12.422 1 67.56 100 GLN B CA 1
ATOM 1828 C C . GLN B 1 100 ? -3.77 8.125 13.672 1 67.56 100 GLN B C 1
ATOM 1830 O O . GLN B 1 100 ? -3.668 7.48 14.719 1 67.56 100 GLN B O 1
ATOM 1835 N N . LEU B 1 101 ? -3.393 9.289 13.359 1 73.56 101 LEU B N 1
ATOM 1836 C CA . LEU B 1 101 ? -2.863 10.047 14.484 1 73.56 101 LEU B CA 1
ATOM 1837 C C . LEU B 1 101 ? -3.869 11.094 14.953 1 73.56 101 LEU B C 1
ATOM 1839 O O . LEU B 1 101 ? -4.754 11.5 14.195 1 73.56 101 LEU B O 1
ATOM 1843 N N . SER B 1 102 ? -3.777 11.289 16.234 1 71.31 102 SER B N 1
ATOM 1844 C CA . SER B 1 102 ? -4.551 12.391 16.797 1 71.31 102 SER B CA 1
ATOM 1845 C C . SER B 1 102 ? -3.947 13.734 16.406 1 71.31 102 SER B C 1
ATOM 1847 O O . SER B 1 102 ? -2.967 14.18 17.016 1 71.31 102 SER B O 1
ATOM 1849 N N . SER B 1 103 ? -4.121 14.109 15.258 1 74.38 103 SER B N 1
ATOM 1850 C CA . SER B 1 103 ? -3.602 15.406 14.82 1 74.38 103 SER B CA 1
ATOM 1851 C C . SER B 1 103 ? -4.734 16.391 14.539 1 74.38 103 SER B C 1
ATOM 1853 O O . SER B 1 103 ? -5.898 15.992 14.453 1 74.38 103 SER B O 1
ATOM 1855 N N . ARG B 1 104 ? -4.406 17.656 14.578 1 77.81 104 ARG B N 1
ATOM 1856 C CA . ARG B 1 104 ? -5.379 18.688 14.273 1 77.81 104 ARG B CA 1
ATOM 1857 C C . ARG B 1 104 ? -5.977 18.5 12.891 1 77.81 104 ARG B C 1
ATOM 1859 O O . ARG B 1 104 ? -7.168 18.75 12.68 1 77.81 104 ARG B O 1
ATOM 1866 N N . HIS B 1 105 ? -5.195 18 11.961 1 81.31 105 HIS B N 1
ATOM 1867 C CA . HIS B 1 105 ? -5.617 17.734 10.586 1 81.31 105 HIS B CA 1
ATOM 1868 C C . HIS B 1 105 ? -5.164 16.359 10.125 1 81.31 105 HIS B C 1
ATOM 1870 O O . HIS B 1 105 ? -4.219 16.234 9.344 1 81.31 105 HIS B O 1
ATOM 1876 N N . PRO B 1 106 ? -5.848 15.398 10.445 1 82.06 106 PRO B N 1
ATOM 1877 C CA . PRO B 1 106 ? -5.418 14.031 10.125 1 82.06 106 PRO B CA 1
ATOM 1878 C C . PRO B 1 106 ? -5.73 13.633 8.688 1 82.06 106 PRO B C 1
ATOM 1880 O O . PRO B 1 106 ? -6.645 14.195 8.07 1 82.06 106 PRO B O 1
ATOM 1883 N N . VAL B 1 107 ? -4.926 12.727 8.195 1 86.62 107 VAL B N 1
ATOM 1884 C CA . VAL B 1 107 ? -5.305 12.055 6.961 1 86.62 107 VAL B CA 1
ATOM 1885 C C . VAL B 1 107 ? -6.559 11.211 7.191 1 86.62 107 VAL B C 1
ATOM 1887 O O . VAL B 1 107 ? -6.602 10.383 8.102 1 86.62 107 VAL B O 1
ATOM 1890 N N . GLU B 1 108 ? -7.547 11.469 6.402 1 86.69 108 GLU B N 1
ATOM 1891 C CA . GLU B 1 108 ? -8.805 10.766 6.602 1 86.69 108 GLU B CA 1
ATOM 1892 C C . GLU B 1 108 ? -8.969 9.617 5.605 1 86.69 108 GLU B C 1
ATOM 1894 O O . GLU B 1 108 ? -9.648 8.633 5.887 1 86.69 108 GLU B O 1
ATOM 1899 N N . ARG B 1 109 ? -8.422 9.859 4.453 1 91.62 109 ARG B N 1
ATOM 1900 C CA . ARG B 1 109 ? -8.57 8.852 3.406 1 91.62 109 ARG B CA 1
ATOM 1901 C C . ARG B 1 109 ? -7.23 8.555 2.742 1 91.62 109 ARG B C 1
ATOM 1903 O O . ARG B 1 109 ? -6.5 9.477 2.363 1 91.62 109 ARG B O 1
ATOM 1910 N N . TRP B 1 110 ? -6.922 7.316 2.656 1 94.31 110 TRP B N 1
ATOM 1911 C CA . TRP B 1 110 ? -5.738 6.836 1.955 1 94.31 110 TRP B CA 1
ATOM 1912 C C . TRP B 1 110 ? -6.121 6.133 0.657 1 94.31 110 TRP B C 1
ATOM 1914 O O . TRP B 1 110 ? -7.152 5.457 0.59 1 94.31 110 TRP B O 1
ATOM 1924 N N . SER B 1 111 ? -5.336 6.352 -0.32 1 96.75 111 SER B N 1
ATOM 1925 C CA . SER B 1 111 ? -5.5 5.637 -1.582 1 96.75 111 SER B CA 1
ATOM 1926 C C . SER B 1 111 ? -4.27 4.797 -1.904 1 96.75 111 SER B C 1
ATOM 1928 O O . SER B 1 111 ? -3.141 5.293 -1.86 1 96.75 111 SER B O 1
ATOM 1930 N N . VAL B 1 112 ? -4.48 3.559 -2.25 1 97.81 112 VAL B N 1
ATOM 1931 C CA . VAL B 1 112 ? -3.404 2.637 -2.588 1 97.81 112 VAL B CA 1
ATOM 1932 C C . VAL B 1 112 ? -3.73 1.918 -3.895 1 97.81 112 VAL B C 1
ATOM 1934 O O . VAL B 1 112 ? -4.844 1.421 -4.078 1 97.81 112 VAL B O 1
ATOM 1937 N N . ALA B 1 113 ? -2.836 1.844 -4.801 1 98.62 113 ALA B N 1
ATOM 1938 C CA . ALA B 1 113 ? -2.93 1.028 -6.012 1 98.62 113 ALA B CA 1
ATOM 1939 C C . ALA B 1 113 ? -1.854 -0.053 -6.027 1 98.62 113 ALA B C 1
ATOM 1941 O O . ALA B 1 113 ? -0.674 0.233 -5.816 1 98.62 113 ALA B O 1
ATOM 1942 N N . LEU B 1 114 ? -2.301 -1.224 -6.359 1 98 114 LEU B N 1
ATOM 1943 C CA . LEU B 1 114 ? -1.402 -2.367 -6.234 1 98 114 LEU B CA 1
ATOM 1944 C C . LEU B 1 114 ? -1.155 -3.014 -7.594 1 98 114 LEU B C 1
ATOM 1946 O O . LEU B 1 114 ? -2.082 -3.156 -8.398 1 98 114 LEU B O 1
ATOM 1950 N N . GLY B 1 115 ? 0.108 -3.404 -7.789 1 96.94 115 GLY B N 1
ATOM 1951 C CA . GLY B 1 115 ? 0.536 -4.289 -8.859 1 96.94 115 GLY B CA 1
ATOM 1952 C C . GLY B 1 115 ? 1.45 -5.402 -8.391 1 96.94 115 GLY B C 1
ATOM 1953 O O . GLY B 1 115 ? 2.258 -5.203 -7.48 1 96.94 115 GLY B O 1
ATOM 1954 N N . PHE B 1 116 ? 1.298 -6.555 -9.047 1 92.06 116 PHE B N 1
ATOM 1955 C CA . PHE B 1 116 ? 2.072 -7.738 -8.695 1 92.06 116 PHE B CA 1
ATOM 1956 C C . PHE B 1 116 ? 2.904 -8.211 -9.883 1 92.06 116 PHE B C 1
ATOM 1958 O O . PHE B 1 116 ? 2.395 -8.32 -11 1 92.06 116 PHE B O 1
ATOM 1965 N N . PHE B 1 117 ? 4.109 -8.375 -9.672 1 89.19 117 PHE B N 1
ATOM 1966 C CA . PHE B 1 117 ? 4.941 -8.773 -10.797 1 89.19 117 PHE B CA 1
ATOM 1967 C C . PHE B 1 117 ? 5.773 -10 -10.453 1 89.19 117 PHE B C 1
ATOM 1969 O O . PHE B 1 117 ? 6.465 -10.023 -9.43 1 89.19 117 PHE B O 1
ATOM 1976 N N . GLY B 1 118 ? 5.613 -11.016 -11.195 1 82.94 118 GLY B N 1
ATOM 1977 C CA . GLY B 1 118 ? 6.398 -12.234 -11.086 1 82.94 118 GLY B CA 1
ATOM 1978 C C . GLY B 1 118 ? 7.57 -12.273 -12.055 1 82.94 118 GLY B C 1
ATOM 1979 O O . GLY B 1 118 ? 7.73 -11.375 -12.883 1 82.94 118 GLY B O 1
ATOM 1980 N N . PHE B 1 119 ? 8.812 -12.945 -11.812 1 67.06 119 PHE B N 1
ATOM 1981 C CA . PHE B 1 119 ? 9.906 -13.141 -12.758 1 67.06 119 PHE B CA 1
ATOM 1982 C C . PHE B 1 119 ? 9.742 -14.453 -13.516 1 67.06 119 PHE B C 1
ATOM 1984 O O . PHE B 1 119 ? 9.641 -15.523 -12.906 1 67.06 119 PHE B O 1
ATOM 1991 N N . GLY B 1 120 ? 8.734 -14.586 -14.43 1 52.91 120 GLY B N 1
ATOM 1992 C CA . GLY B 1 120 ? 8.828 -15.719 -15.336 1 52.91 120 GLY B CA 1
ATOM 1993 C C . GLY B 1 120 ? 10.258 -16.078 -15.703 1 52.91 120 GLY B C 1
ATOM 1994 O O . GLY B 1 120 ? 11.141 -15.219 -15.672 1 52.91 120 GLY B O 1
ATOM 1995 N N . SER B 1 121 ? 10.805 -17.141 -15.211 1 42.44 121 SER B N 1
ATOM 1996 C CA . SER B 1 121 ? 11.922 -17.75 -15.906 1 42.44 121 SER B CA 1
ATOM 1997 C C . SER B 1 121 ? 11.867 -17.484 -17.406 1 42.44 121 SER B C 1
ATOM 1999 O O . SER B 1 121 ? 10.906 -17.859 -18.078 1 42.44 121 SER B O 1
ATOM 2001 N N . SER B 1 122 ? 11.953 -16.266 -18.078 1 32.12 122 SER B N 1
ATOM 2002 C CA . SER B 1 122 ? 12.406 -16.609 -19.422 1 32.12 122 SER B CA 1
ATOM 2003 C C . SER B 1 122 ? 13.57 -17.578 -19.375 1 32.12 122 SER B C 1
ATOM 2005 O O . SER B 1 122 ? 14.383 -17.547 -18.453 1 32.12 122 SER B O 1
#

Sequence (244 aa):
MNPRRDAQRRVENALQLWVLEAKGVPAKRRYYCELCLDKTLYARTSSKPLVDNVFWGEHFDFTMLQKMDEVCINLYREGDPKKKKERSTLIGYILIAIEQLSSRHPVERWSVALGFFGFGSSMNPRRDAQRRVENALQLWVLEAKGVPAKRRYYCELCLDKTLYARTSSKPLVDNVFWGEHFDFTMLQKMDEVCINLYREGDPKKKKERSTLIGYILIAIEQLSSRHPVERWSVALGFFGFGSS

Foldseek 3Di:
DPPPPPPVVQQFAKEKEWEFWEAPDDAPWWKKKFKDKVNHTDDMFDTGGDDGIGTRRDMDMDQGDGAPIKIKIWMWTADDPVPVPDGIDTPDMDIDGDHWDPDPDIHRYHYYYDYHYDNPPD/DPPPPPPVVQQFAKEKEWEFWEALDDAPWWKKKFKAKVNHTDDMFDIGGDDGIGTGRDMDMDQGDGAPTKIKIWMWTADDPVDVPDGIDTDDMDIDGDHWDPDPDIHRYHYYYDYHYDNNPD

InterPro domains:
  IPR000008 C2 domain [PF00168] (14-110)
  IPR000008 C2 domain [PS50004] (1-111)
  IPR000008 C2 domain [SM00239] (14-110)
  IPR035892 C2 domain superfamily [G3DSA:2.60.40.150] (3-113)
  IPR035892 C2 domain superfamily [SSF49562] (15-115)
  IPR039360 Ras GTPase-activating protein [PTHR10194] (2-110)

Organism: Ancylostoma caninum (NCBI:txid29170)

Secondary structure (DSSP, 8-state):
--TTTT------EEEEEEEEEEESPPSSSEEEEEEEETTEEEEEPPPEE-SS-EEEEEEEEEEEEPTT-EEEEEEEEPPPTTSTTPPPEEEEEEEEEEEE---SS-EEEEEEEEEEEE----/--TTTT------EEEEEEEEEEESPPSSSEEEEEEEETTEEEEEPPPEE-SS-EEEEEEEEEEEEPTT-EEEEEEEEPPPTTSTTPPPEEEEEEEEEEEE---SS-EEEEEEEEEEEE----